Protein AF-0000000080326605 (afdb_homodimer)

Foldseek 3Di:
DDPPDDPVDDPPDPPPVVVVVVLVVLQVLVVVLVVVLQVCLQVVVLLVNLVQADAQAWEADVVVPHDIGTDGSVRSSVVSVVVCLQFVRKHKAWDDWDDDGNFKIKTWIWIWGAGPVRDIDIWIKIWIFGDDPRGTRYIYMDTDDPD/DDDPDDPPDDPPDPPPVVVVVVLVVLQVLVVVLVVVLQVCLQVVVLLVNLVQADAQAWEADVVVPHDIGTDGSVRSSVVSVVVCLQFVRKHKAWDDWDDDGNFKIKTWIWIWGAGPVRDIDIWIKIWIFGDDPRGTRYIYMDTDDPD

Nearest PDB structures (foldseek):
  3ebt-assembly1_A-2  TM=8.431E-01  e=4.170E-07  Burkholderia pseudomallei K96243
  4j9a-assembly4_D  TM=7.907E-01  e=2.059E-07  Pseudomonas aeruginosa PAO1
  3f14-assembly1_A-2  TM=7.729E-01  e=4.170E-07  Cytophaga hutchinsonii ATCC 33406
  6of8-assembly1_D-2  TM=6.640E-01  e=1.694E-05  Homo sapiens
  4ovm-assembly5_I  TM=6.210E-01  e=1.251E-04  Streptomyces carzinostaticus subsp. neocarzinostaticus

pLDDT: mean 88.7, std 17.18, range [36.31, 98.94]

Secondary structure (DSSP, 8-state):
-----------GGGHHHHHHHHHHHHHHHHHHHHHHHHHHHHTT-HHHHHTTEEEEEEEE-GGG-SS-EEE-HHHHHHHHHHHHHH-TT-EEEEEEEEEETTTEEEEEEEEEEE-TT--EEEEEEEEEEEEETTEEEEEEEEE----/-----------TTHHHHHHHHHHHHHHHHHHHHHHHHHHHHHTT-HHHHHTTEEEEEEEE-GGG-SS-EEE-HHHHHHHHHHHHHH-TT-EEEEEEEEEETTTEEEEEEEEEEE-TT--EEEEEEEEEEEEETTEEEEEEEEE----

Sequence (294 aa):
MKHLATVFLAALTLISCHSKDHETMVLLNNQKLVKTYFEHFNNHEWKKMAGMYVENAEFKDPSLGKGMTRQSREQIIKKYRELNQLFPDIKDQVINIYPSGDHSIIVEFVSTGTASDQTKFELPVCTIFTFEKGLITKDFTYYDNFEMKHLATVFLAALTLISCHSKDHETMVLLNNQKLVKTYFEHFNNHEWKKMAGMYVENAEFKDPSLGKGMTRQSREQIIKKYRELNQLFPDIKDQVINIYPSGDHSIIVEFVSTGTASDQTKFELPVCTIFTFEKGLITKDFTYYDNFE

Radius of gyration: 24.76 Å; Cα contacts (8 Å, |Δi|>4): 508; chains: 2; bounding box: 98×49×54 Å

Organism: NCBI:txid1503925

Structure (mmCIF, N/CA/C/O backbone):
data_AF-0000000080326605-model_v1
#
loop_
_entity.id
_entity.type
_entity.pdbx_description
1 polymer 'SnoaL-like domain-containing protein'
#
loop_
_atom_site.group_PDB
_atom_site.id
_atom_site.type_symbol
_atom_site.label_atom_id
_atom_site.label_alt_id
_atom_site.label_comp_id
_atom_site.label_asym_id
_atom_site.label_entity_id
_atom_site.label_seq_id
_atom_site.pdbx_PDB_ins_code
_atom_site.Cartn_x
_atom_site.Cartn_y
_atom_site.Cartn_z
_atom_site.occupancy
_atom_site.B_iso_or_equiv
_atom_site.auth_seq_id
_atom_site.auth_comp_id
_atom_site.auth_asym_id
_atom_site.auth_atom_id
_atom_site.pdbx_PDB_model_num
ATOM 1 N N . MET A 1 1 ? 65.688 16.578 -32.219 1 36.31 1 MET A N 1
ATOM 2 C CA . MET A 1 1 ? 64.562 15.656 -32.281 1 36.31 1 MET A CA 1
ATOM 3 C C . MET A 1 1 ? 63.969 15.422 -30.891 1 36.31 1 MET A C 1
ATOM 5 O O . MET A 1 1 ? 64.375 14.539 -30.156 1 36.31 1 MET A O 1
ATOM 9 N N . LYS A 1 2 ? 63.625 16.562 -30.125 1 40.53 2 LYS A N 1
ATOM 10 C CA . LYS A 1 2 ? 63.031 16.703 -28.797 1 40.53 2 LYS A CA 1
ATOM 11 C C . LYS A 1 2 ? 61.688 16.016 -28.719 1 40.53 2 LYS A C 1
ATOM 13 O O . LYS A 1 2 ? 60.812 16.219 -29.578 1 40.53 2 LYS A O 1
ATOM 18 N N . HIS A 1 3 ? 61.625 14.781 -28.172 1 41.97 3 HIS A N 1
ATOM 19 C CA . HIS A 1 3 ? 60.594 13.867 -27.688 1 41.97 3 HIS A CA 1
ATOM 20 C C . HIS A 1 3 ? 59.656 14.555 -26.703 1 41.97 3 HIS A C 1
ATOM 22 O O . HIS A 1 3 ? 60.031 14.836 -25.562 1 41.97 3 HIS A O 1
ATOM 28 N N . LEU A 1 4 ? 58.938 15.562 -27.109 1 44.34 4 LEU A N 1
ATOM 29 C CA . LEU A 1 4 ? 57.906 16.094 -26.203 1 44.34 4 LEU A CA 1
ATOM 30 C C . LEU A 1 4 ? 56.906 15.016 -25.812 1 44.34 4 LEU A C 1
ATOM 32 O O . LEU A 1 4 ? 56.25 14.422 -26.688 1 44.34 4 LEU A O 1
ATOM 36 N N . ALA A 1 5 ? 57.094 14.312 -24.609 1 44.19 5 ALA A N 1
ATOM 37 C CA . ALA A 1 5 ? 56.25 13.336 -23.938 1 44.19 5 ALA A CA 1
ATOM 38 C C . ALA A 1 5 ? 54.844 13.898 -23.656 1 44.19 5 ALA A C 1
ATOM 40 O O . ALA A 1 5 ? 54.719 15.031 -23.172 1 44.19 5 ALA A O 1
ATOM 41 N N . THR A 1 6 ? 53.75 13.406 -24.312 1 48.91 6 THR A N 1
ATOM 42 C CA . THR A 1 6 ? 52.312 13.586 -24.25 1 48.91 6 THR A CA 1
ATOM 43 C C . THR A 1 6 ? 51.781 13.156 -22.891 1 48.91 6 THR A C 1
ATOM 45 O O . THR A 1 6 ? 51.875 11.984 -22.516 1 48.91 6 THR A O 1
ATOM 48 N N . VAL A 1 7 ? 51.781 13.914 -21.844 1 49.56 7 VAL A N 1
ATOM 49 C CA . VAL A 1 7 ? 51.156 13.664 -20.562 1 49.56 7 VAL A CA 1
ATOM 50 C C . VAL A 1 7 ? 49.625 13.648 -20.734 1 49.56 7 VAL A C 1
ATOM 52 O O . VAL A 1 7 ? 49.031 14.695 -20.938 1 49.56 7 VAL A O 1
ATOM 55 N N . PHE A 1 8 ? 49.031 12.75 -21.469 1 48.84 8 PHE A N 1
ATOM 56 C CA . PHE A 1 8 ? 47.562 12.773 -21.594 1 48.84 8 PHE A CA 1
ATOM 57 C C . PHE A 1 8 ? 46.906 12.281 -20.312 1 48.84 8 PHE A C 1
ATOM 59 O O . PHE A 1 8 ? 4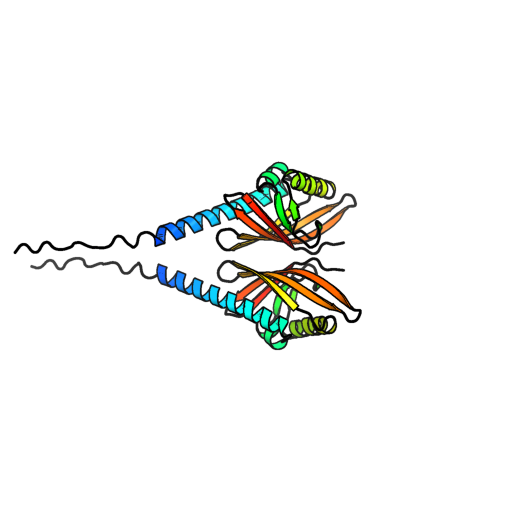5.688 12.094 -20.266 1 48.84 8 PHE A O 1
ATOM 66 N N . LEU A 1 9 ? 47.438 12.234 -19.125 1 42.44 9 LEU A N 1
ATOM 67 C CA . LEU A 1 9 ? 46.781 11.242 -18.266 1 42.44 9 LEU A CA 1
ATOM 68 C C . LEU A 1 9 ? 45.375 11.656 -17.953 1 42.44 9 LEU A C 1
ATOM 70 O O . LEU A 1 9 ? 44.438 10.875 -18.156 1 42.44 9 LEU A O 1
ATOM 74 N N . ALA A 1 10 ? 44.688 11.375 -16.641 1 48.5 10 ALA A N 1
ATOM 75 C CA . ALA A 1 10 ? 43.75 10.594 -15.867 1 48.5 10 ALA A CA 1
ATOM 76 C C . ALA A 1 10 ? 42.594 11.453 -15.383 1 48.5 10 ALA A C 1
ATOM 78 O O . ALA A 1 10 ? 42.656 12.047 -14.297 1 48.5 10 ALA A O 1
ATOM 79 N N . ALA A 1 11 ? 42.031 12.422 -16.062 1 50.91 11 ALA A N 1
ATOM 80 C CA . ALA A 1 11 ? 41.031 13.211 -15.328 1 50.91 11 ALA A CA 1
ATOM 81 C C . ALA A 1 11 ? 39.75 12.406 -15.086 1 50.91 11 ALA A C 1
ATOM 83 O O . ALA A 1 11 ? 38.781 12.945 -14.594 1 50.91 11 ALA A O 1
ATOM 84 N N . LEU A 1 12 ? 39.5 11.203 -15.539 1 48.56 12 LEU A N 1
ATOM 85 C CA . LEU A 1 12 ? 38.125 10.773 -15.719 1 48.56 12 LEU A CA 1
ATOM 86 C C . LEU A 1 12 ? 37.438 10.508 -14.375 1 48.56 12 LEU A C 1
ATOM 88 O O . LEU A 1 12 ? 36.25 10.195 -14.32 1 48.56 12 LEU A O 1
ATOM 92 N N . THR A 1 13 ? 38.094 10.039 -13.266 1 49.56 13 THR A N 1
ATOM 93 C CA . THR A 1 13 ? 37.375 9.141 -12.367 1 49.56 13 THR A CA 1
ATOM 94 C C . THR A 1 13 ? 36.562 9.938 -11.359 1 49.56 13 THR A C 1
ATOM 96 O O . THR A 1 13 ? 35.969 9.367 -10.43 1 49.56 13 THR A O 1
ATOM 99 N N . LEU A 1 14 ? 36.562 11.25 -11.266 1 50.38 14 LEU A N 1
ATOM 100 C CA . LEU A 1 14 ? 35.969 11.844 -10.07 1 50.38 14 LEU A CA 1
ATOM 101 C C . LEU A 1 14 ? 34.469 11.875 -10.172 1 50.38 14 LEU A C 1
ATOM 103 O O . LEU A 1 14 ? 33.781 12.227 -9.211 1 50.38 14 LEU A O 1
ATOM 107 N N . ILE A 1 15 ? 33.812 11.547 -11.25 1 51.5 15 ILE A N 1
ATOM 108 C CA . ILE A 1 15 ? 32.375 11.773 -11.391 1 51.5 15 ILE A CA 1
ATOM 109 C C . ILE A 1 15 ? 31.609 10.719 -10.609 1 51.5 15 ILE A C 1
ATOM 111 O O . ILE A 1 15 ? 30.547 11 -10.023 1 51.5 15 ILE A O 1
ATOM 115 N N . SER A 1 16 ? 32.125 9.547 -10.344 1 53.5 16 SER A N 1
ATOM 116 C CA . SER A 1 16 ? 31.328 8.461 -9.805 1 53.5 16 SER A CA 1
ATOM 117 C C . SER A 1 16 ? 31.031 8.672 -8.328 1 53.5 16 SER A C 1
ATOM 119 O O . SER A 1 16 ? 29.891 8.469 -7.883 1 53.5 16 SER A O 1
ATOM 121 N N . CYS A 1 17 ? 32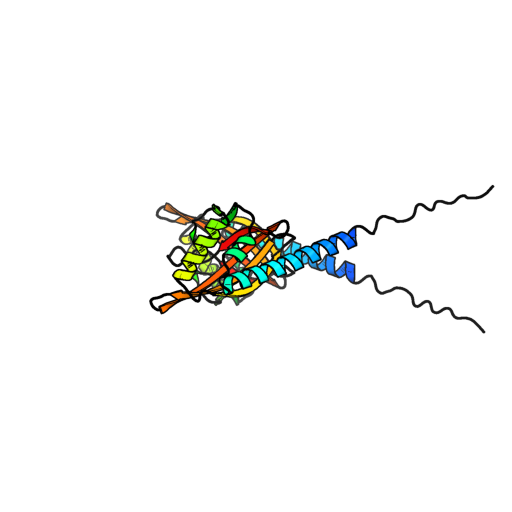 9.211 -7.527 1 56.34 17 CYS A N 1
ATOM 122 C CA . CYS A 1 17 ? 31.797 9.344 -6.09 1 56.34 17 CYS A CA 1
ATOM 123 C C . CYS A 1 17 ? 30.844 10.492 -5.777 1 56.34 17 CYS A C 1
ATOM 125 O O . CYS A 1 17 ? 30.094 10.43 -4.805 1 56.34 17 CYS A O 1
ATOM 127 N N . HIS A 1 18 ? 30.75 11.539 -6.559 1 54.44 18 HIS A N 1
ATOM 128 C CA . HIS A 1 18 ? 29.891 12.688 -6.316 1 54.44 18 HIS A CA 1
ATOM 129 C C . HIS A 1 18 ? 28.422 12.336 -6.504 1 54.44 18 HIS A C 1
ATOM 131 O O . HIS A 1 18 ? 27.578 12.75 -5.711 1 54.44 18 HIS A O 1
ATOM 137 N N . SER A 1 19 ? 28.078 11.391 -7.516 1 61.72 19 SER A N 1
ATOM 138 C CA . SER A 1 19 ? 26.688 11.023 -7.793 1 61.72 19 SER A CA 1
ATOM 139 C C . SER A 1 19 ? 26.109 10.172 -6.672 1 61.72 19 SER A C 1
ATOM 141 O O . SER A 1 19 ? 24.969 10.375 -6.254 1 61.72 19 SER A O 1
ATOM 143 N N . LYS A 1 20 ? 26.875 9.445 -6.027 1 63.41 20 LYS A N 1
ATOM 144 C CA . LYS A 1 20 ? 26.391 8.57 -4.961 1 63.41 20 LYS A CA 1
ATOM 145 C C . LYS A 1 20 ? 26.156 9.359 -3.676 1 63.41 20 LYS A C 1
ATOM 147 O O . LYS A 1 20 ? 25.172 9.117 -2.967 1 63.41 20 LYS A O 1
ATOM 152 N N . ASP A 1 21 ? 27.031 10.305 -3.453 1 71.69 21 ASP A N 1
ATOM 153 C CA . ASP A 1 21 ? 26.875 11.141 -2.266 1 71.69 21 ASP A CA 1
ATOM 154 C C . ASP A 1 21 ? 25.609 11.992 -2.348 1 71.69 21 ASP A C 1
ATOM 156 O O . ASP A 1 21 ? 24.906 12.148 -1.355 1 71.69 21 ASP A O 1
ATOM 160 N N . HIS A 1 22 ? 25.328 12.57 -3.512 1 72.81 22 HIS A N 1
ATOM 161 C CA . HIS A 1 22 ? 24.125 13.375 -3.707 1 72.81 22 HIS A CA 1
ATOM 162 C C . HIS A 1 22 ? 22.859 12.531 -3.525 1 72.81 22 HIS A C 1
ATOM 164 O O . HIS A 1 22 ? 21.922 12.961 -2.855 1 72.81 22 HIS A O 1
ATOM 170 N N . GLU A 1 23 ? 22.797 11.375 -4.062 1 74.19 23 GLU A N 1
ATOM 171 C CA . GLU A 1 23 ? 21.656 10.484 -3.938 1 74.19 23 GLU A CA 1
ATOM 172 C C . GLU A 1 23 ? 21.391 10.125 -2.477 1 74.19 23 GLU A C 1
ATOM 174 O O . GLU A 1 23 ? 20.234 10.094 -2.037 1 74.19 23 GLU A O 1
ATOM 179 N N . THR A 1 24 ? 22.5 9.891 -1.775 1 79.88 24 THR A N 1
ATOM 180 C CA . THR A 1 24 ? 22.359 9.523 -0.37 1 79.88 24 THR A CA 1
ATOM 181 C C . THR A 1 24 ? 21.797 10.688 0.444 1 79.88 24 THR A C 1
ATOM 183 O O . THR A 1 24 ? 20.953 10.484 1.321 1 79.88 24 THR A O 1
ATOM 186 N N . MET A 1 25 ? 22.234 11.836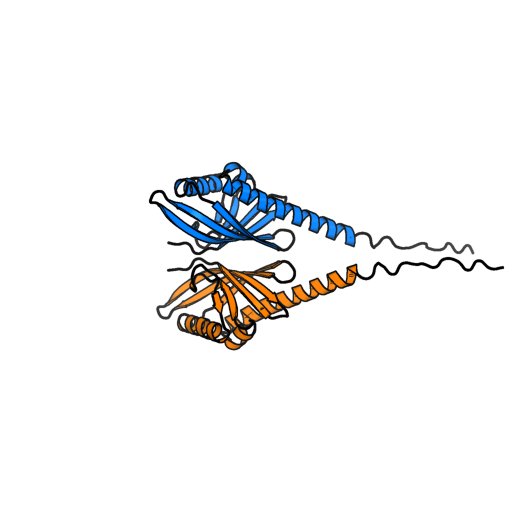 0.158 1 82.75 25 MET A N 1
ATOM 187 C CA . MET A 1 25 ? 21.75 13 0.892 1 82.75 25 MET A CA 1
ATOM 188 C C . MET A 1 25 ? 20.281 13.258 0.6 1 82.75 25 MET A C 1
ATOM 190 O O . MET A 1 25 ? 19.516 13.633 1.497 1 82.75 25 MET A O 1
ATOM 194 N N . VAL A 1 26 ? 19.828 13.141 -0.635 1 82 26 VAL A N 1
ATOM 195 C CA . VAL A 1 26 ? 18.438 13.352 -1.01 1 82 26 VAL A CA 1
ATOM 196 C C . VAL A 1 26 ? 17.547 12.336 -0.296 1 82 26 VAL A C 1
ATOM 198 O O . VAL A 1 26 ? 16.484 12.68 0.221 1 82 26 VAL A O 1
ATOM 201 N N . LEU A 1 27 ? 18.031 11.109 -0.214 1 81.38 27 LEU A N 1
ATOM 202 C CA . LEU A 1 27 ? 17.266 10.055 0.438 1 81.38 27 LEU A CA 1
ATOM 203 C C . LEU A 1 27 ? 17.141 10.32 1.933 1 81.38 27 LEU A C 1
ATOM 205 O O . LEU A 1 27 ? 16.062 10.125 2.508 1 81.38 27 LEU A O 1
ATOM 209 N N . LEU A 1 28 ? 18.219 10.742 2.549 1 85.56 28 LEU A N 1
ATOM 210 C CA . LEU A 1 28 ? 18.172 11.055 3.973 1 85.56 28 LEU A CA 1
ATOM 211 C C . LEU A 1 28 ? 17.25 12.234 4.242 1 85.56 28 LEU A C 1
ATOM 213 O O . LEU A 1 28 ? 16.484 12.227 5.219 1 85.56 28 LEU A O 1
ATOM 217 N N . ASN A 1 29 ? 17.297 13.156 3.377 1 90.38 29 ASN A N 1
ATOM 218 C CA . ASN A 1 29 ? 16.422 14.32 3.516 1 90.38 29 ASN A CA 1
ATOM 219 C C . ASN A 1 29 ? 14.953 13.93 3.357 1 90.38 29 ASN A C 1
ATOM 221 O O . ASN A 1 29 ? 14.102 14.383 4.129 1 90.38 29 ASN A O 1
ATOM 225 N N . ASN A 1 30 ? 14.664 13.148 2.35 1 92.56 30 ASN A N 1
ATOM 226 C CA . ASN A 1 30 ? 13.281 12.711 2.141 1 92.56 30 ASN A CA 1
ATOM 227 C C . ASN A 1 30 ? 12.766 11.898 3.324 1 92.56 30 ASN A C 1
ATOM 229 O O . ASN A 1 30 ? 11.602 12.008 3.693 1 92.56 30 ASN A O 1
ATOM 233 N N . GLN A 1 31 ? 13.602 11.094 3.893 1 94.06 31 GLN A N 1
ATOM 234 C CA . GLN A 1 31 ? 13.195 10.312 5.059 1 94.06 31 GLN A CA 1
ATOM 235 C C . GLN A 1 31 ? 12.898 11.219 6.25 1 94.06 31 GLN A C 1
ATOM 237 O O . GLN A 1 31 ? 11.961 10.969 7.008 1 94.06 31 GLN A O 1
ATOM 242 N N . LYS A 1 32 ? 13.695 12.258 6.41 1 96 32 LYS A N 1
ATOM 243 C CA . LYS A 1 32 ? 13.422 13.25 7.449 1 96 32 LYS A CA 1
ATOM 244 C C . LYS A 1 32 ? 12.086 13.945 7.207 1 96 32 LYS A C 1
ATOM 246 O O . LYS A 1 32 ? 11.336 14.211 8.148 1 96 32 LYS A O 1
ATOM 251 N N . LEU A 1 33 ? 11.812 14.203 5.949 1 97.31 33 LEU A N 1
ATOM 252 C CA . LEU A 1 33 ? 10.547 14.844 5.602 1 97.31 33 LEU A CA 1
ATOM 253 C C . LEU A 1 33 ? 9.367 13.938 5.957 1 97.31 33 LEU A C 1
ATOM 255 O O . LEU A 1 33 ? 8.328 14.414 6.41 1 97.31 33 LEU A O 1
ATOM 259 N N . VAL A 1 34 ? 9.492 12.648 5.762 1 98.19 34 VAL A N 1
ATOM 260 C CA . VAL A 1 34 ? 8.445 11.695 6.133 1 98.19 34 VAL A CA 1
ATOM 261 C C . VAL A 1 34 ? 8.211 11.75 7.637 1 98.19 34 VAL A C 1
ATOM 263 O O . VAL A 1 34 ? 7.062 11.789 8.094 1 98.19 34 VAL A O 1
ATOM 266 N N . LYS A 1 35 ? 9.281 11.758 8.398 1 97.94 35 LYS A N 1
ATOM 267 C CA . LYS A 1 35 ? 9.148 11.852 9.852 1 97.94 35 LYS A CA 1
ATOM 268 C C . LYS A 1 35 ? 8.438 13.148 10.25 1 97.94 35 LYS A C 1
ATOM 270 O O . LYS A 1 35 ? 7.543 13.133 11.094 1 97.94 35 LYS A O 1
ATOM 275 N N . THR A 1 36 ? 8.836 14.25 9.656 1 98.56 36 THR A N 1
ATOM 276 C CA . THR A 1 36 ? 8.219 15.539 9.914 1 98.56 36 THR A CA 1
ATOM 277 C C . THR A 1 36 ? 6.73 15.508 9.57 1 98.56 36 THR A C 1
ATOM 279 O O . THR A 1 36 ? 5.906 16.047 10.312 1 98.56 36 THR A O 1
ATOM 282 N N . TYR A 1 37 ? 6.402 14.852 8.477 1 98.88 37 TYR A N 1
ATOM 283 C CA . TYR A 1 37 ? 5.012 14.711 8.062 1 98.88 37 TYR A CA 1
ATOM 284 C C . TYR A 1 37 ? 4.18 14.07 9.156 1 98.88 37 TYR A C 1
ATOM 286 O O . TYR A 1 37 ? 3.139 14.602 9.555 1 98.88 37 TYR A O 1
ATOM 294 N N . PHE A 1 38 ? 4.629 12.977 9.656 1 98.88 38 PHE A N 1
ATOM 295 C CA . PHE A 1 38 ? 3.85 12.242 10.648 1 98.88 38 PHE A CA 1
ATOM 296 C C . PHE A 1 38 ? 3.865 12.953 11.992 1 98.88 38 PHE A C 1
ATOM 298 O O . PHE A 1 38 ? 2.922 12.828 12.773 1 98.88 38 PHE A O 1
ATOM 305 N N . GLU A 1 39 ? 4.93 13.695 12.281 1 98.81 39 GLU A N 1
ATOM 306 C CA . GLU A 1 39 ? 4.91 14.562 13.453 1 98.81 39 GLU A CA 1
ATOM 307 C C . GLU A 1 39 ? 3.803 15.609 13.352 1 98.81 39 GLU A C 1
ATOM 309 O O . GLU A 1 39 ? 3.043 15.812 14.297 1 98.81 39 GLU A O 1
ATOM 314 N N . HIS A 1 40 ? 3.744 16.297 12.172 1 98.88 40 HIS A N 1
ATOM 315 C CA . HIS A 1 40 ? 2.682 17.266 11.969 1 98.88 40 HIS A CA 1
ATOM 316 C C . HIS A 1 40 ? 1.306 16.625 12.094 1 98.88 40 HIS A C 1
ATOM 318 O O . HIS A 1 40 ? 0.408 17.188 12.727 1 98.88 40 HIS A O 1
ATOM 324 N N . PHE A 1 41 ? 1.097 15.445 11.484 1 98.94 41 PHE A N 1
ATOM 325 C CA . PHE A 1 41 ? -0.175 14.734 11.562 1 98.94 41 PHE A CA 1
ATOM 326 C C . PHE A 1 41 ? -0.555 14.469 13.016 1 98.94 41 PHE A C 1
ATOM 328 O O . PHE A 1 41 ? -1.667 14.789 13.445 1 98.94 41 PHE A O 1
ATOM 335 N N . ASN A 1 42 ? 0.381 13.953 13.797 1 98.88 42 ASN A N 1
ATOM 336 C CA . ASN A 1 42 ? 0.1 13.516 15.164 1 98.88 42 ASN A CA 1
ATOM 337 C C . ASN A 1 42 ? -0.079 14.703 16.109 1 98.88 42 ASN A C 1
ATOM 339 O O . ASN A 1 42 ? -0.703 14.578 17.156 1 98.88 42 ASN A O 1
ATOM 343 N N . ASN A 1 43 ? 0.475 15.812 15.719 1 98.69 43 ASN A N 1
ATOM 344 C CA . ASN A 1 43 ? 0.253 17.047 16.469 1 98.69 43 ASN A CA 1
ATOM 345 C C . ASN A 1 43 ? -0.989 17.781 15.977 1 98.69 43 ASN A C 1
ATOM 347 O O . ASN A 1 43 ? -1.334 18.844 16.5 1 98.69 43 ASN A O 1
ATOM 351 N N . HIS A 1 44 ? -1.59 17.266 14.992 1 98.81 44 HIS A N 1
ATOM 352 C CA . HIS A 1 44 ? -2.783 17.828 14.375 1 98.81 44 HIS A CA 1
ATOM 353 C C . HIS A 1 44 ? -2.52 19.234 13.852 1 98.81 44 HIS A C 1
ATOM 355 O O . HIS A 1 44 ? -3.346 20.141 14.023 1 98.81 44 HIS A O 1
ATOM 361 N N . GLU A 1 45 ? -1.29 19.391 13.352 1 98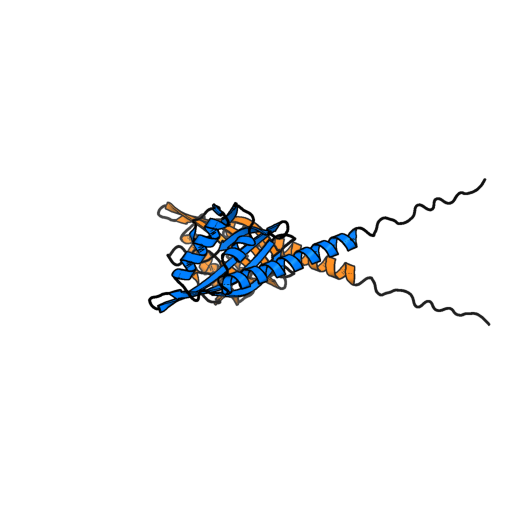.81 45 GLU A N 1
ATOM 362 C CA . GLU A 1 45 ? -0.868 20.641 12.719 1 98.81 45 GLU A CA 1
ATOM 363 C C . GLU A 1 45 ? -1.139 20.625 11.219 1 98.81 45 GLU A C 1
ATOM 365 O O . GLU A 1 45 ? -0.207 20.562 10.414 1 98.81 45 GLU A O 1
ATOM 370 N N . TRP A 1 46 ? -2.348 20.828 10.867 1 98.81 46 TRP A N 1
ATOM 371 C CA . TRP A 1 46 ? -2.818 20.547 9.516 1 98.81 46 TRP A CA 1
ATOM 372 C C . TRP A 1 46 ? -2.279 21.562 8.516 1 98.81 46 TRP A C 1
ATOM 374 O O . TRP A 1 46 ? -1.976 21.219 7.371 1 98.81 46 TRP A O 1
ATOM 384 N N . LYS A 1 47 ? -2.139 22.797 8.883 1 98.81 47 LYS A N 1
ATOM 385 C CA . LYS A 1 47 ? -1.564 23.797 7.988 1 98.81 47 LYS A CA 1
ATOM 386 C C . LYS A 1 47 ? -0.1 23.484 7.688 1 98.81 47 LYS A C 1
ATOM 388 O O . LYS A 1 47 ? 0.335 23.594 6.535 1 98.81 47 LYS A O 1
ATOM 393 N N . LYS A 1 48 ? 0.604 23.156 8.75 1 98.88 48 LYS A N 1
ATOM 394 C CA . LYS A 1 48 ? 2.002 22.781 8.555 1 98.88 48 LYS A CA 1
ATOM 395 C C . LYS A 1 48 ? 2.125 21.531 7.676 1 98.88 48 LYS A C 1
ATOM 397 O O . LYS A 1 48 ? 2.973 21.484 6.781 1 98.88 48 LYS A O 1
ATOM 402 N N . MET A 1 49 ? 1.277 20.531 7.93 1 98.88 49 MET A N 1
ATOM 403 C CA . MET A 1 49 ? 1.308 19.312 7.129 1 98.88 49 MET A CA 1
ATOM 404 C C . MET A 1 49 ? 0.992 19.609 5.668 1 98.88 49 MET A C 1
ATOM 406 O O . MET A 1 49 ? 1.709 19.172 4.77 1 98.88 49 MET A O 1
ATOM 410 N N . ALA A 1 50 ? -0.062 20.391 5.461 1 98.88 50 ALA A N 1
ATOM 411 C CA . ALA A 1 50 ? -0.462 20.75 4.098 1 98.88 50 ALA A CA 1
ATOM 412 C C . ALA A 1 50 ? 0.647 21.5 3.381 1 98.88 50 ALA A C 1
ATOM 414 O O . ALA A 1 50 ? 0.806 21.391 2.164 1 98.88 50 ALA A O 1
ATOM 415 N N . GLY A 1 51 ? 1.412 22.25 4.133 1 98.81 51 GLY A N 1
ATOM 416 C CA . GLY A 1 51 ? 2.512 23.031 3.578 1 98.81 51 GLY A CA 1
ATOM 417 C C . GLY A 1 51 ? 3.625 22.156 3.018 1 98.81 51 GLY A C 1
ATOM 418 O O . GLY A 1 51 ? 4.492 22.656 2.291 1 98.81 51 GLY A O 1
ATOM 419 N N . MET A 1 52 ? 3.605 20.922 3.312 1 98.81 52 MET A N 1
ATOM 420 C CA . MET A 1 52 ? 4.633 20.016 2.816 1 98.81 52 MET A CA 1
ATOM 421 C C . MET A 1 52 ? 4.293 19.531 1.409 1 98.81 52 MET A C 1
ATOM 423 O O . MET A 1 52 ? 5.113 18.875 0.759 1 98.81 52 MET A O 1
ATOM 427 N N . TYR A 1 53 ? 3.084 19.797 0.953 1 98.88 53 TYR A N 1
ATOM 428 C CA . TYR A 1 53 ? 2.666 19.406 -0.391 1 98.88 53 TYR A CA 1
ATOM 429 C C . TYR A 1 53 ? 2.871 20.562 -1.373 1 98.88 53 TYR A C 1
ATOM 431 O O . TYR A 1 53 ? 2.779 21.734 -0.998 1 98.88 53 TYR A O 1
ATOM 439 N N . VAL A 1 54 ? 3.139 20.219 -2.67 1 98.62 54 VAL A N 1
ATOM 440 C CA . VAL A 1 54 ? 2.938 21.188 -3.742 1 98.62 54 VAL A CA 1
ATOM 441 C C . VAL A 1 54 ? 1.454 21.531 -3.855 1 98.62 54 VAL A C 1
ATOM 443 O O . VAL A 1 54 ? 0.597 20.766 -3.404 1 98.62 54 VAL A O 1
ATOM 446 N N . GLU A 1 55 ? 1.234 22.703 -4.426 1 98.25 55 GLU A N 1
ATOM 447 C CA . GLU A 1 55 ? -0.164 23 -4.719 1 98.25 55 GLU A CA 1
ATOM 448 C C . GLU A 1 55 ? -0.725 22.047 -5.77 1 98.25 55 GLU A C 1
ATOM 450 O O . GLU A 1 55 ? -0.053 21.734 -6.754 1 98.25 55 GLU A O 1
ATOM 455 N N . ASN A 1 56 ? -1.898 21.484 -5.5 1 97.88 56 ASN A N 1
ATOM 456 C CA . ASN A 1 56 ? -2.602 20.547 -6.371 1 97.88 56 ASN A CA 1
ATOM 457 C C . ASN A 1 56 ? -1.825 19.25 -6.543 1 97.88 56 ASN A C 1
ATOM 459 O O . ASN A 1 56 ? -1.609 18.797 -7.664 1 97.88 56 ASN A O 1
ATOM 463 N N . ALA A 1 57 ? -1.356 18.766 -5.441 1 98.69 57 ALA A N 1
ATOM 464 C CA . ALA A 1 57 ? -0.676 17.469 -5.434 1 98.69 57 ALA A CA 1
ATOM 465 C C . ALA A 1 57 ? -1.614 16.359 -5.883 1 98.69 57 ALA A C 1
ATOM 467 O O . ALA A 1 57 ? -2.836 16.469 -5.758 1 98.69 57 ALA A O 1
ATOM 468 N N . GLU A 1 58 ? -1.1 15.297 -6.445 1 98.62 58 GLU A N 1
ATOM 469 C CA . GLU A 1 58 ? -1.88 14.141 -6.883 1 98.62 58 GLU A CA 1
ATOM 470 C C . GLU A 1 58 ? -2.148 13.188 -5.723 1 98.62 58 GLU A C 1
ATOM 472 O O . GLU A 1 58 ? -1.219 12.773 -5.027 1 98.62 58 GLU A O 1
ATOM 477 N N . PHE A 1 59 ? -3.434 12.875 -5.582 1 98.31 59 PHE A N 1
ATOM 478 C CA . PHE A 1 59 ? -3.85 11.992 -4.5 1 98.31 59 PHE A CA 1
ATOM 479 C C . PHE A 1 59 ? -4.578 10.766 -5.047 1 98.31 59 PHE A C 1
ATOM 481 O O . PHE A 1 59 ? -5.391 10.883 -5.969 1 98.31 59 PHE A O 1
ATOM 488 N N . LYS A 1 60 ? -4.285 9.641 -4.555 1 97.38 60 LYS A N 1
ATOM 489 C CA . LYS A 1 60 ? -5.164 8.469 -4.504 1 97.38 60 LYS A CA 1
ATOM 490 C C . LYS A 1 60 ? -5.52 8.109 -3.066 1 97.38 60 LYS A C 1
ATOM 492 O O . LYS A 1 60 ? -4.633 7.977 -2.219 1 97.38 60 LYS A O 1
ATOM 497 N N . ASP A 1 61 ? -6.703 7.961 -2.783 1 96.12 61 ASP A N 1
ATOM 498 C CA . ASP A 1 61 ? -7.25 7.695 -1.456 1 96.12 61 ASP A CA 1
ATOM 499 C C . ASP A 1 61 ? -8.633 7.055 -1.547 1 96.12 61 ASP A C 1
ATOM 501 O O . ASP A 1 61 ? -9.539 7.609 -2.174 1 96.12 61 ASP A O 1
ATOM 505 N N . PRO A 1 62 ? -8.828 5.945 -0.905 1 94.62 62 PRO A N 1
ATOM 506 C CA . PRO A 1 62 ? -10.133 5.277 -0.988 1 94.62 62 PRO A CA 1
ATOM 507 C C . PRO A 1 62 ? -11.289 6.184 -0.576 1 94.62 62 PRO A C 1
ATOM 509 O O . PRO A 1 62 ? -12.406 6.043 -1.086 1 94.62 62 PRO A O 1
ATOM 512 N N . SER A 1 63 ? -11.008 7.098 0.288 1 92.31 63 SER A N 1
ATOM 513 C CA . SER A 1 63 ? -12.07 7.98 0.744 1 92.31 63 SER A CA 1
ATOM 514 C C . SER A 1 63 ? -12.414 9.023 -0.315 1 92.31 63 SER A C 1
ATOM 516 O O . SER A 1 63 ? -13.445 9.695 -0.219 1 92.31 63 SER A O 1
ATOM 518 N N . LEU A 1 64 ? -11.586 9.219 -1.307 1 91.62 64 LEU A N 1
ATOM 519 C CA . LEU A 1 64 ? -11.781 10.227 -2.34 1 91.62 64 LEU A CA 1
ATOM 520 C C . LEU A 1 64 ? -12.273 9.594 -3.637 1 91.62 64 LEU A C 1
ATOM 522 O O . LEU A 1 64 ? -12.414 10.281 -4.652 1 91.62 64 LEU A O 1
ATOM 526 N N . GLY A 1 65 ? -12.477 8.289 -3.648 1 84.69 65 GLY A N 1
ATOM 527 C CA . GLY A 1 65 ? -12.891 7.559 -4.836 1 84.69 65 GLY A CA 1
ATOM 528 C C . GLY A 1 65 ? -11.805 6.66 -5.395 1 84.69 65 GLY A C 1
ATOM 529 O O . GLY A 1 65 ? -10.734 6.527 -4.797 1 84.69 65 GLY A O 1
ATOM 530 N N . LYS A 1 66 ? -11.938 6.008 -6.531 1 79 66 LYS A N 1
ATOM 531 C CA . LYS A 1 66 ? -11.047 4.984 -7.066 1 79 66 LYS A CA 1
ATOM 532 C C . LYS A 1 66 ? -9.938 5.605 -7.914 1 79 66 LYS A C 1
ATOM 534 O O . LYS A 1 66 ? -8.891 4.992 -8.125 1 79 66 LYS A O 1
ATOM 539 N N . GLY A 1 67 ? -10.078 6.773 -8.312 1 86.81 67 GLY A N 1
ATOM 540 C CA . GLY A 1 67 ? -9.117 7.363 -9.234 1 86.81 67 GLY A CA 1
ATOM 541 C C . GLY A 1 67 ? -8.258 8.438 -8.594 1 86.81 67 GLY A C 1
ATOM 542 O O . GLY A 1 67 ? -8.359 8.68 -7.391 1 86.81 67 GLY A O 1
ATOM 543 N N . MET A 1 68 ? -7.379 8.883 -9.391 1 94.19 68 MET A N 1
ATOM 544 C CA . MET A 1 68 ? -6.492 9.961 -8.969 1 94.19 68 MET A CA 1
ATOM 545 C C . MET A 1 68 ? -7.227 11.297 -8.953 1 94.19 68 MET A C 1
ATOM 547 O O . MET A 1 68 ? -8 11.594 -9.859 1 94.19 68 MET A O 1
ATOM 551 N N . THR A 1 69 ? -6.996 12.07 -7.926 1 97.12 69 THR A N 1
ATOM 552 C CA . THR A 1 69 ? -7.516 13.43 -7.828 1 97.12 69 THR A CA 1
ATOM 553 C C . THR A 1 69 ? -6.406 14.406 -7.438 1 97.12 69 THR A C 1
ATOM 555 O O . THR A 1 69 ? -5.363 13.992 -6.93 1 97.12 69 THR A O 1
ATOM 558 N N . ARG A 1 70 ? -6.617 15.594 -7.781 1 98.25 70 ARG A N 1
ATOM 559 C CA . ARG A 1 70 ? -5.715 16.641 -7.305 1 98.25 70 ARG A CA 1
ATOM 560 C C . ARG A 1 70 ? -6.293 17.344 -6.082 1 98.25 70 ARG A C 1
ATOM 562 O O . ARG A 1 70 ? -7.496 17.609 -6.023 1 98.25 70 ARG A O 1
ATOM 569 N N . GLN A 1 71 ? -5.453 17.578 -5.145 1 98.44 71 GLN A N 1
ATOM 570 C CA . GLN A 1 71 ? -5.863 18.234 -3.904 1 98.44 71 GLN A CA 1
ATOM 571 C C . GLN A 1 71 ? -5.074 19.516 -3.666 1 98.44 71 GLN A C 1
ATOM 573 O O . GLN A 1 71 ? -3.842 19.5 -3.693 1 98.44 71 GLN A O 1
ATOM 578 N N . SER A 1 72 ? -5.758 20.609 -3.438 1 98.5 72 SER A N 1
ATOM 579 C CA . SER A 1 72 ? -5.105 21.828 -2.977 1 98.5 72 SER A CA 1
ATOM 580 C C . SER A 1 72 ? -4.719 21.734 -1.505 1 98.5 72 SER A C 1
ATOM 582 O O . SER A 1 72 ? -5.238 20.891 -0.777 1 98.5 72 SER A O 1
ATOM 584 N N . ARG A 1 73 ? -3.816 22.625 -1.096 1 98.75 73 ARG A N 1
ATOM 585 C CA . ARG A 1 73 ? -3.453 22.672 0.317 1 98.75 73 ARG A CA 1
ATOM 586 C C . ARG A 1 73 ? -4.668 22.969 1.188 1 98.75 73 ARG A C 1
ATOM 588 O O . ARG A 1 73 ? -4.816 22.406 2.273 1 98.75 73 ARG A O 1
ATOM 595 N N . GLU A 1 74 ? -5.52 23.828 0.734 1 98.69 74 GLU A N 1
ATOM 596 C CA . GLU A 1 74 ? -6.734 24.156 1.472 1 98.69 74 GLU A CA 1
ATOM 597 C C . GLU A 1 74 ? -7.641 22.938 1.618 1 98.69 74 GLU A C 1
ATOM 599 O O . GLU A 1 74 ? -8.227 22.719 2.68 1 98.69 74 GLU A O 1
ATOM 604 N N . GLN A 1 75 ? -7.797 22.203 0.562 1 98.44 75 GLN A N 1
ATOM 605 C CA . GLN A 1 75 ? -8.602 20.984 0.615 1 98.44 75 GLN A CA 1
ATOM 606 C C . GLN A 1 75 ? -7.996 19.969 1.585 1 98.44 75 GLN A C 1
ATOM 608 O O . GLN A 1 75 ? -8.727 19.281 2.297 1 98.44 75 GLN A O 1
ATOM 613 N N . ILE A 1 76 ? -6.707 19.844 1.594 1 98.69 76 ILE A N 1
ATOM 614 C CA . ILE A 1 76 ? -6.02 18.938 2.508 1 98.69 76 ILE A CA 1
ATOM 615 C C . ILE A 1 76 ? -6.289 19.359 3.951 1 98.69 76 ILE A C 1
ATOM 617 O O . ILE A 1 76 ? -6.652 18.531 4.789 1 98.69 76 ILE A O 1
ATOM 621 N N . ILE A 1 77 ? -6.148 20.625 4.227 1 98.75 77 ILE A N 1
ATOM 622 C CA . ILE A 1 77 ? -6.422 21.141 5.562 1 98.75 77 ILE A CA 1
ATOM 623 C C . ILE A 1 77 ? -7.855 20.797 5.965 1 98.75 77 ILE A C 1
ATOM 625 O O . ILE A 1 77 ? -8.094 20.281 7.062 1 98.75 77 ILE A O 1
ATOM 629 N N . LYS A 1 78 ? -8.773 21.094 5.094 1 98.62 78 LYS A N 1
ATOM 630 C CA . LYS A 1 78 ? -10.188 20.844 5.379 1 98.62 78 LYS A CA 1
ATOM 631 C C . LYS A 1 78 ? -10.43 19.375 5.676 1 98.62 78 LYS A C 1
ATOM 633 O O . LYS A 1 78 ? -11.117 19.031 6.645 1 98.62 78 LYS A O 1
ATOM 638 N N . LYS A 1 79 ? -9.922 18.5 4.824 1 97.62 79 LYS A N 1
ATOM 639 C CA . LYS A 1 79 ? -10.094 17.062 4.969 1 97.62 79 LYS A CA 1
ATOM 640 C C . LYS A 1 79 ? -9.648 16.594 6.352 1 97.62 79 LYS A C 1
ATOM 642 O O . LYS A 1 79 ? -10.391 15.898 7.047 1 97.62 79 LYS A O 1
ATOM 647 N N . TYR A 1 80 ? -8.492 16.984 6.773 1 98.25 80 TYR A N 1
ATOM 648 C CA . TYR A 1 80 ? -7.922 16.438 7.996 1 98.25 80 TYR A CA 1
ATOM 649 C C . TYR A 1 80 ? -8.484 17.125 9.227 1 98.25 80 TYR A C 1
ATOM 651 O O . TYR A 1 80 ? -8.57 16.531 10.305 1 98.25 80 TYR A O 1
ATOM 659 N N . ARG A 1 81 ? -8.953 18.359 9.078 1 98.31 81 ARG A N 1
ATOM 660 C CA . ARG A 1 81 ? -9.688 19.016 10.164 1 98.31 81 ARG A CA 1
ATOM 661 C C . ARG A 1 81 ? -11.008 18.297 10.43 1 98.31 81 ARG A C 1
ATOM 663 O O . ARG A 1 81 ? -11.375 18.062 11.586 1 98.31 81 ARG A O 1
ATOM 670 N N . GLU A 1 82 ? -11.703 18.016 9.375 1 97.5 82 GLU A N 1
ATOM 671 C CA . GLU A 1 82 ? -12.953 17.297 9.516 1 97.5 82 GLU A CA 1
ATOM 672 C C . GLU A 1 82 ? -12.727 15.906 10.125 1 97.5 82 GLU A C 1
ATOM 674 O O . GLU A 1 82 ? -13.484 15.477 10.992 1 97.5 82 GLU A O 1
ATOM 679 N N . LEU A 1 83 ? -11.719 15.211 9.648 1 96.88 83 LEU A N 1
ATOM 680 C CA . LEU A 1 83 ? -11.359 13.922 10.219 1 96.88 83 LEU A CA 1
ATOM 681 C C . LEU A 1 83 ? -11.07 14.047 11.711 1 96.88 83 LEU A C 1
ATOM 683 O O . LEU A 1 83 ? -11.523 13.227 12.508 1 96.88 83 LEU A O 1
ATOM 687 N N . ASN A 1 84 ? -10.336 15.055 12.055 1 97.75 84 ASN A N 1
ATOM 688 C CA . ASN A 1 84 ? -9.969 15.312 13.438 1 97.75 84 ASN A CA 1
ATOM 689 C C . ASN A 1 84 ? -11.188 15.617 14.297 1 97.75 84 ASN A C 1
ATOM 691 O O . ASN A 1 84 ? -11.234 15.266 15.477 1 97.75 84 ASN A O 1
ATOM 695 N N . GLN A 1 85 ? -12.125 16.281 13.75 1 97.31 85 GLN A N 1
ATOM 696 C CA . GLN A 1 85 ? -13.367 16.547 14.469 1 97.31 85 GLN A CA 1
ATOM 697 C C . GLN A 1 85 ? -14.109 15.25 14.789 1 97.31 85 GLN A C 1
ATOM 699 O O . GLN A 1 85 ? -14.664 15.109 15.883 1 97.31 85 GLN A O 1
ATOM 704 N N . LEU A 1 86 ? -14.094 14.375 13.867 1 95.75 86 LEU A N 1
ATOM 705 C CA . LEU A 1 86 ? -14.75 13.086 14.062 1 95.75 86 LEU A CA 1
ATOM 706 C C . LEU A 1 86 ? -13.969 12.219 15.047 1 95.75 86 LEU A C 1
ATOM 708 O O . LEU A 1 86 ? -14.555 11.469 15.828 1 95.75 86 LEU A O 1
ATOM 712 N N . PHE A 1 87 ? -12.641 12.352 14.984 1 97.69 87 PHE A N 1
ATOM 713 C CA . PHE A 1 87 ? -11.719 11.602 15.828 1 97.69 87 PHE A CA 1
ATOM 714 C C . PHE A 1 87 ? -10.695 12.531 16.469 1 97.69 87 PHE A C 1
ATOM 716 O O . PHE A 1 87 ? -9.562 12.648 15.984 1 97.69 87 PHE A O 1
ATOM 723 N N . PRO A 1 88 ? -10.922 13.109 17.562 1 97.81 88 PRO A N 1
ATOM 724 C CA . PRO A 1 88 ? -10.078 14.141 18.172 1 97.81 88 PRO A CA 1
ATOM 725 C C . PRO A 1 88 ? -8.695 13.617 18.562 1 97.81 88 PRO A C 1
ATOM 727 O O . PRO A 1 88 ? -7.742 14.391 18.656 1 97.81 88 PRO A O 1
ATOM 730 N N . ASP A 1 89 ? -8.586 12.281 18.781 1 98.12 89 ASP A N 1
ATOM 731 C CA . ASP A 1 89 ? -7.312 11.711 19.219 1 98.12 89 ASP A CA 1
ATOM 732 C C . ASP A 1 89 ? -6.66 10.922 18.078 1 98.12 89 ASP A C 1
ATOM 734 O O . ASP A 1 89 ? -5.859 10.016 18.328 1 98.12 89 ASP A O 1
ATOM 738 N N . ILE A 1 90 ? -7.059 11.219 16.875 1 98.5 90 ILE A N 1
ATOM 739 C CA . ILE A 1 90 ? -6.527 10.484 15.734 1 98.5 90 ILE A CA 1
ATOM 740 C C . ILE A 1 90 ? -5 10.531 15.758 1 98.5 90 ILE A C 1
ATOM 742 O O . ILE A 1 90 ? -4.414 11.586 16.016 1 98.5 90 ILE A O 1
ATOM 746 N N . LYS A 1 91 ? -4.367 9.383 15.5 1 98.69 91 LYS A N 1
ATOM 747 C CA . LYS A 1 91 ? -2.912 9.258 15.492 1 98.69 91 LYS A CA 1
ATOM 748 C C . LYS A 1 91 ? -2.457 8.172 14.516 1 98.69 91 LYS A C 1
ATOM 750 O O . LYS A 1 91 ? -3.166 7.188 14.305 1 98.69 91 LYS A O 1
ATOM 755 N N . ASP A 1 92 ? -1.287 8.414 13.992 1 98.75 92 ASP A N 1
ATOM 756 C CA . ASP A 1 92 ? -0.65 7.422 13.133 1 98.75 92 ASP A CA 1
ATOM 757 C C . ASP A 1 92 ? 0.628 6.883 13.766 1 98.75 92 ASP A C 1
ATOM 759 O O . ASP A 1 92 ? 1.468 7.652 14.242 1 98.75 92 ASP A O 1
ATOM 763 N N . GLN A 1 93 ? 0.753 5.605 13.836 1 98.69 93 GLN A N 1
ATOM 764 C CA . GLN A 1 93 ? 1.989 4.941 14.242 1 98.69 93 GLN A CA 1
ATOM 765 C C . GLN A 1 93 ? 2.709 4.34 13.039 1 98.69 93 GLN A C 1
ATOM 767 O O . GLN A 1 93 ? 2.23 3.373 12.445 1 98.69 93 GLN A O 1
ATOM 772 N N . VAL A 1 94 ? 3.82 4.879 12.719 1 98.69 94 VAL A N 1
ATOM 773 C CA . VAL A 1 94 ? 4.609 4.375 11.602 1 98.69 94 VAL A CA 1
ATOM 774 C C . VAL A 1 94 ? 5.188 3.004 11.953 1 98.69 94 VAL A C 1
ATOM 776 O O . VAL A 1 94 ? 5.762 2.824 13.031 1 98.69 94 VAL A O 1
ATOM 779 N N . ILE A 1 95 ? 5.047 2.074 11.078 1 97.69 95 ILE A N 1
ATOM 780 C CA . ILE A 1 95 ? 5.527 0.715 11.289 1 97.69 95 ILE A CA 1
ATOM 781 C C . ILE A 1 95 ? 6.832 0.502 10.523 1 97.69 95 ILE A C 1
ATOM 783 O O . ILE A 1 95 ? 7.82 0.031 11.094 1 97.69 95 ILE A O 1
ATOM 787 N N . ASN A 1 96 ? 6.832 0.81 9.234 1 97.31 96 ASN A N 1
ATOM 788 C CA . ASN A 1 96 ? 8.016 0.667 8.383 1 97.31 96 ASN A CA 1
ATOM 789 C C . ASN A 1 96 ? 8.102 1.788 7.355 1 97.31 96 ASN A C 1
ATOM 791 O O . ASN A 1 96 ? 7.082 2.334 6.934 1 97.31 96 ASN A O 1
ATOM 795 N N . ILE A 1 97 ? 9.344 2.127 7 1 97.69 97 ILE A N 1
ATOM 796 C CA . ILE A 1 97 ? 9.633 3.092 5.945 1 97.69 97 ILE A CA 1
ATOM 797 C C . ILE A 1 97 ? 10.5 2.436 4.871 1 97.69 97 ILE A C 1
ATOM 799 O O . ILE A 1 97 ? 11.523 1.82 5.184 1 97.69 97 ILE A O 1
ATOM 803 N N . TYR A 1 98 ? 10.055 2.561 3.609 1 97 98 TYR A N 1
ATOM 804 C CA . TYR A 1 98 ? 10.758 1.979 2.469 1 97 98 TYR A CA 1
ATOM 805 C C . TYR A 1 98 ? 11.172 3.057 1.475 1 97 98 TYR A C 1
ATOM 807 O O . TYR A 1 98 ? 10.398 3.408 0.577 1 97 98 TYR A O 1
ATOM 815 N N . PRO A 1 99 ? 12.359 3.539 1.626 1 96.06 99 PRO A N 1
ATOM 816 C CA . PRO A 1 99 ? 12.828 4.43 0.561 1 96.06 99 PRO A CA 1
ATOM 817 C C . PRO A 1 99 ? 13.086 3.697 -0.753 1 96.06 99 PRO A C 1
ATOM 819 O O . PRO A 1 99 ? 13.586 2.572 -0.747 1 96.06 99 PRO A O 1
ATOM 822 N N . SER A 1 100 ? 12.672 4.27 -1.855 1 93.81 100 SER A N 1
ATOM 823 C CA . SER A 1 100 ? 12.875 3.686 -3.178 1 93.81 100 SER A CA 1
ATOM 824 C C . SER A 1 100 ? 13.273 4.746 -4.195 1 93.81 100 SER A C 1
ATOM 826 O O . SER A 1 100 ? 12.469 5.625 -4.527 1 93.81 100 SER A O 1
ATOM 828 N N . GLY A 1 101 ? 14.438 4.566 -4.781 1 88.88 101 GLY A N 1
ATOM 829 C CA . GLY A 1 101 ? 14.93 5.586 -5.695 1 88.88 101 GLY A CA 1
ATOM 830 C C . GLY A 1 101 ? 15.094 6.945 -5.039 1 88.88 101 GLY A C 1
ATOM 831 O O . GLY A 1 101 ? 15.258 7.035 -3.818 1 88.88 101 GLY A O 1
ATOM 832 N N . ASP A 1 102 ? 15.062 7.941 -5.906 1 84.88 102 ASP A N 1
ATOM 833 C CA . ASP A 1 102 ? 15.414 9.266 -5.398 1 84.88 102 ASP A CA 1
ATOM 834 C C . ASP A 1 102 ? 14.172 10.031 -4.965 1 84.88 102 ASP A C 1
ATOM 836 O O . ASP A 1 102 ? 14.266 11.031 -4.242 1 84.88 102 ASP A O 1
ATOM 840 N N . HIS A 1 103 ? 13.023 9.453 -5.285 1 92 103 HIS A N 1
ATOM 841 C CA . HIS A 1 103 ? 11.906 10.367 -5.094 1 92 103 HIS A CA 1
ATOM 842 C C . HIS A 1 103 ? 10.773 9.695 -4.316 1 92 103 HIS A C 1
ATOM 844 O O . HIS A 1 103 ? 9.875 10.375 -3.82 1 92 103 HIS A O 1
ATOM 850 N N . SER A 1 104 ? 10.82 8.398 -4.199 1 96.88 104 SER A N 1
ATOM 851 C CA . SER A 1 104 ? 9.664 7.719 -3.627 1 96.88 104 SER A CA 1
ATOM 852 C C . SER A 1 104 ? 9.977 7.16 -2.242 1 96.88 104 SER A C 1
ATOM 854 O O . SER A 1 104 ? 11.039 6.566 -2.033 1 96.88 104 SER A O 1
ATOM 856 N N . ILE A 1 105 ? 9.117 7.352 -1.278 1 98.06 105 ILE A N 1
ATOM 857 C CA . ILE A 1 105 ? 9.164 6.703 0.027 1 98.06 105 ILE A CA 1
ATOM 858 C C . ILE A 1 105 ? 7.816 6.059 0.332 1 98.06 105 ILE A C 1
ATOM 860 O O . ILE A 1 105 ? 6.781 6.727 0.3 1 98.06 105 ILE A O 1
ATOM 864 N N . ILE A 1 106 ? 7.777 4.809 0.538 1 98.62 106 ILE A N 1
ATOM 865 C CA . ILE A 1 106 ? 6.586 4.062 0.931 1 98.62 106 ILE A CA 1
ATOM 866 C C . ILE A 1 106 ? 6.562 3.891 2.447 1 98.62 106 ILE A C 1
ATOM 868 O O . ILE A 1 106 ? 7.59 3.592 3.061 1 98.62 106 ILE A O 1
ATOM 872 N N . VAL A 1 107 ? 5.438 4.117 3.049 1 98.75 107 VAL A N 1
ATOM 873 C CA . VAL A 1 107 ? 5.332 4.066 4.504 1 98.75 107 VAL A CA 1
ATOM 874 C C . VAL A 1 107 ? 4.152 3.188 4.902 1 98.75 107 VAL A C 1
ATOM 876 O O . VAL A 1 107 ? 3.035 3.371 4.41 1 98.75 107 VAL A O 1
ATOM 879 N N . GLU A 1 108 ? 4.398 2.225 5.746 1 98.31 108 GLU A N 1
ATOM 880 C CA . GLU A 1 108 ? 3.355 1.505 6.469 1 98.31 108 GLU A CA 1
ATOM 881 C C . GLU A 1 108 ? 3.088 2.143 7.832 1 98.31 108 GLU A C 1
ATOM 883 O O . GLU A 1 108 ? 4.023 2.422 8.586 1 98.31 108 GLU A O 1
ATOM 888 N N . PHE A 1 109 ? 1.842 2.293 8.078 1 98.44 109 PHE A N 1
ATOM 889 C CA . PHE A 1 109 ? 1.483 2.801 9.398 1 98.44 109 PHE A CA 1
ATOM 890 C C . PHE A 1 109 ? 0.087 2.34 9.797 1 98.44 109 PHE A C 1
ATOM 892 O O . PHE A 1 109 ? -0.64 1.77 8.984 1 98.44 109 PHE A O 1
ATOM 899 N N . VAL A 1 110 ? -0.208 2.469 11.055 1 97.44 110 VAL A N 1
ATOM 900 C CA . VAL A 1 110 ? -1.531 2.174 11.594 1 97.44 110 VAL A CA 1
ATOM 901 C C . VAL A 1 110 ? -2.17 3.453 12.125 1 97.44 110 VAL A C 1
ATOM 903 O O . VAL A 1 110 ? -1.589 4.141 12.969 1 97.44 110 VAL A O 1
ATOM 906 N N . SER A 1 111 ? -3.277 3.762 11.539 1 97.62 111 SER A N 1
ATOM 907 C CA . SER A 1 111 ? -4.035 4.902 12.039 1 97.62 111 SER A CA 1
ATOM 908 C C . SER A 1 111 ? -5.059 4.473 13.086 1 97.62 111 SER A C 1
ATOM 910 O O . SER A 1 111 ? -5.738 3.459 12.914 1 97.62 111 SER A O 1
ATOM 912 N N . THR A 1 112 ? -5.156 5.219 14.172 1 97.75 112 THR A N 1
ATOM 913 C CA . THR A 1 112 ? -6.129 4.938 15.227 1 97.75 112 THR A CA 1
ATOM 914 C C . THR A 1 112 ? -6.855 6.215 15.641 1 97.75 112 THR A C 1
ATOM 916 O O . THR A 1 112 ? -6.34 7.316 15.453 1 97.75 112 THR A O 1
ATOM 919 N N . GLY A 1 113 ? -8.039 6.043 16.125 1 97.56 113 GLY A N 1
ATOM 920 C CA . GLY A 1 113 ? -8.836 7.145 16.641 1 97.56 113 GLY A CA 1
ATOM 921 C C . GLY A 1 113 ? -10.07 6.684 17.391 1 97.56 113 GLY A C 1
ATOM 922 O O . GLY A 1 113 ? -10.469 5.52 17.297 1 97.56 113 GLY A O 1
ATOM 923 N N . THR A 1 114 ? -10.633 7.559 18.203 1 97.62 114 THR A N 1
ATOM 924 C CA . THR A 1 114 ? -11.859 7.332 18.953 1 97.62 114 THR A CA 1
ATOM 925 C C . THR A 1 114 ? -12.914 8.367 18.594 1 97.62 114 THR A C 1
ATOM 927 O O . THR A 1 114 ? -12.68 9.578 18.719 1 97.62 114 THR A O 1
ATOM 930 N N . ALA A 1 115 ? -14.07 7.852 18.203 1 95.56 115 ALA A N 1
ATOM 931 C CA . ALA A 1 115 ? -15.172 8.75 17.844 1 95.56 115 ALA A CA 1
ATOM 932 C C . ALA A 1 115 ? -15.906 9.234 19.078 1 95.56 115 ALA A C 1
ATOM 934 O O . ALA A 1 115 ? -15.609 8.805 20.203 1 95.56 115 ALA A O 1
ATOM 935 N N . SER A 1 116 ? -16.859 10.125 18.828 1 93.81 116 SER A N 1
ATOM 936 C CA . SER A 1 116 ? -17.625 10.695 19.922 1 93.81 116 SER A CA 1
ATOM 937 C C . SER A 1 116 ? -18.469 9.633 20.625 1 93.81 116 SER A C 1
ATOM 939 O O . SER A 1 116 ? -18.703 9.719 21.828 1 93.81 116 SER A O 1
ATOM 941 N N . ASP A 1 117 ? -18.906 8.672 19.875 1 94.5 117 ASP A N 1
ATOM 942 C CA . ASP A 1 117 ? -19.734 7.613 20.453 1 94.5 117 ASP A CA 1
ATOM 943 C C . ASP A 1 117 ? -18.859 6.523 21.078 1 94.5 117 ASP A C 1
ATOM 945 O O . ASP A 1 117 ? -19.344 5.438 21.391 1 94.5 117 ASP A O 1
ATOM 949 N N . GLN A 1 118 ? -17.625 6.746 21.109 1 94.75 118 GLN A N 1
ATOM 950 C CA . GLN A 1 118 ? -16.625 5.922 21.781 1 94.75 118 GLN A CA 1
ATOM 951 C C . GLN A 1 118 ? -16.219 4.73 20.922 1 94.75 118 GLN A C 1
ATOM 953 O O . GLN A 1 118 ? -15.5 3.838 21.375 1 94.75 118 GLN A O 1
ATOM 958 N N . THR A 1 119 ? -16.734 4.73 19.75 1 93.88 119 THR A N 1
ATOM 959 C CA . THR A 1 119 ? -16.266 3.713 18.828 1 93.88 119 THR A CA 1
ATOM 960 C C . THR A 1 119 ? -14.805 3.969 18.438 1 93.88 119 THR A C 1
ATOM 962 O O . THR A 1 119 ? -14.43 5.105 18.125 1 93.88 119 THR A O 1
ATOM 965 N N . LYS A 1 120 ? -14 2.941 18.516 1 94.88 120 LYS A N 1
ATOM 966 C CA . LYS A 1 120 ? -12.586 3.033 18.156 1 94.88 120 LYS A CA 1
ATOM 967 C C . LYS A 1 120 ? -12.32 2.355 16.812 1 94.88 120 LYS A C 1
ATOM 969 O O . LYS A 1 120 ? -13.016 1.413 16.438 1 94.88 120 LYS A O 1
ATOM 974 N N . PHE A 1 121 ? -11.289 2.904 16.125 1 93.62 121 PHE A N 1
ATOM 975 C CA . PHE A 1 121 ? -10.867 2.217 14.914 1 93.62 121 PHE A CA 1
ATOM 976 C C . PHE A 1 121 ? -9.359 2.01 14.906 1 93.62 121 PHE A C 1
ATOM 978 O O . PHE A 1 121 ? -8.625 2.697 15.625 1 93.62 121 PHE A O 1
ATOM 985 N N . GLU A 1 122 ? -8.867 1.029 14.289 1 94.62 122 GLU A N 1
ATOM 986 C CA . GLU A 1 122 ? -7.488 0.699 13.938 1 94.62 122 GLU A CA 1
ATOM 987 C C . GLU A 1 122 ? -7.375 0.314 12.469 1 94.62 122 GLU A C 1
ATOM 989 O O . GLU A 1 122 ? -7.992 -0.656 12.023 1 94.62 122 GLU A O 1
ATOM 994 N N . LEU A 1 123 ? -6.656 1.08 11.805 1 95.25 123 LEU A N 1
ATOM 995 C CA . LEU A 1 123 ? -6.66 0.96 10.352 1 95.25 123 LEU A CA 1
ATOM 996 C C . LEU A 1 123 ? -5.238 0.846 9.812 1 95.25 123 LEU A C 1
ATOM 998 O O . LEU A 1 123 ? -4.492 1.826 9.812 1 95.25 123 LEU A O 1
ATOM 1002 N N . PRO A 1 124 ? -4.812 -0.354 9.398 1 96.62 124 PRO A N 1
ATOM 1003 C CA . PRO A 1 124 ? -3.547 -0.45 8.672 1 96.62 124 PRO A CA 1
ATOM 1004 C C . PRO A 1 124 ? -3.576 0.292 7.336 1 96.62 124 PRO A C 1
ATOM 1006 O O . PRO A 1 124 ? -4.547 0.181 6.586 1 96.62 124 PRO A O 1
ATOM 1009 N N . VAL A 1 125 ? -2.537 1.069 7.055 1 97.44 125 VAL A N 1
ATOM 1010 C CA . VAL A 1 125 ? -2.479 1.921 5.871 1 97.44 125 VAL A CA 1
ATOM 1011 C C . VAL A 1 125 ? -1.095 1.828 5.234 1 97.44 125 VAL A C 1
ATOM 1013 O O . VAL A 1 125 ? -0.09 1.689 5.938 1 97.44 125 VAL A O 1
ATOM 1016 N N . CYS A 1 126 ? -1.03 1.86 3.945 1 98.62 126 CYS A N 1
ATOM 1017 C CA . CYS A 1 126 ? 0.211 2.051 3.203 1 98.62 126 CYS A CA 1
ATOM 1018 C C . CYS A 1 126 ? 0.119 3.262 2.285 1 98.62 126 CYS A C 1
ATOM 1020 O O . CYS A 1 126 ? -0.826 3.383 1.502 1 98.62 126 CYS A O 1
ATOM 1022 N N . THR A 1 127 ? 1.051 4.141 2.361 1 98.81 127 THR A N 1
ATOM 1023 C CA . THR A 1 127 ? 1.088 5.332 1.52 1 98.81 127 THR A CA 1
ATOM 1024 C C . THR A 1 127 ? 2.395 5.398 0.734 1 98.81 127 THR A C 1
ATOM 1026 O O . THR A 1 127 ? 3.467 5.121 1.278 1 98.81 127 THR A O 1
ATOM 1029 N N . ILE A 1 128 ? 2.336 5.73 -0.497 1 98.75 128 ILE A N 1
ATOM 1030 C CA . ILE A 1 128 ? 3.482 6.027 -1.351 1 98.75 128 ILE A CA 1
ATOM 1031 C C . ILE A 1 128 ? 3.596 7.53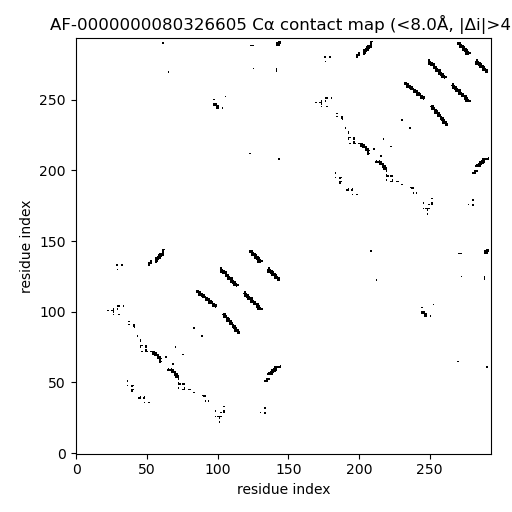5 -1.555 1 98.75 128 ILE A C 1
ATOM 1033 O O . ILE A 1 128 ? 2.754 8.141 -2.219 1 98.75 128 ILE A O 1
ATOM 1037 N N . PHE A 1 129 ? 4.672 8.117 -1.04 1 98.69 129 PHE A N 1
ATOM 1038 C CA . PHE A 1 129 ? 4.965 9.531 -1.25 1 98.69 129 PHE A CA 1
ATOM 1039 C C . PHE A 1 129 ? 5.957 9.719 -2.393 1 98.69 129 PHE A C 1
ATOM 1041 O O . PHE A 1 129 ? 6.93 8.969 -2.504 1 98.69 129 PHE A O 1
ATOM 1048 N N . THR A 1 130 ? 5.711 10.672 -3.223 1 98.19 130 THR A N 1
ATOM 1049 C CA . THR A 1 130 ? 6.695 11.156 -4.188 1 98.19 130 THR A CA 1
ATOM 1050 C C . THR A 1 130 ? 7.141 12.57 -3.844 1 98.19 130 THR A C 1
ATOM 1052 O O . THR A 1 130 ? 6.309 13.461 -3.668 1 98.19 130 THR A O 1
ATOM 1055 N N . PHE A 1 131 ? 8.406 12.727 -3.695 1 97.44 131 PHE A N 1
ATOM 1056 C CA . PHE A 1 131 ? 8.984 14.016 -3.352 1 97.44 131 PHE A CA 1
ATOM 1057 C C . PHE A 1 131 ? 9.695 14.633 -4.551 1 97.44 131 PHE A C 1
ATOM 1059 O O . PHE A 1 131 ? 10.375 13.922 -5.297 1 97.44 131 PHE A O 1
ATOM 1066 N N . GLU A 1 132 ? 9.547 15.875 -4.785 1 95.44 132 GLU A N 1
ATOM 1067 C CA . GLU A 1 132 ? 10.32 16.703 -5.695 1 95.44 132 GLU A CA 1
ATOM 1068 C C . GLU A 1 132 ? 10.68 18.047 -5.047 1 95.44 132 GLU A C 1
ATOM 1070 O O . GLU A 1 132 ? 9.805 18.781 -4.582 1 95.44 132 GLU A O 1
ATOM 1075 N N . LYS A 1 133 ? 11.992 18.297 -4.98 1 93.75 133 LYS A N 1
ATOM 1076 C CA . LYS A 1 133 ? 12.5 19.531 -4.414 1 93.75 133 LYS A CA 1
ATOM 1077 C C . LYS A 1 133 ? 11.969 19.75 -3 1 93.75 133 LYS A C 1
ATOM 1079 O O . LYS A 1 133 ? 11.508 20.844 -2.668 1 93.75 133 LYS A O 1
ATOM 1084 N N . GLY A 1 134 ? 11.852 18.688 -2.309 1 94.88 134 GLY A N 1
ATOM 1085 C CA . GLY A 1 134 ? 11.555 18.766 -0.887 1 94.88 134 GLY A CA 1
ATOM 1086 C C . GLY A 1 134 ? 10.07 18.859 -0.591 1 94.88 134 GLY A C 1
ATOM 1087 O O . GLY A 1 134 ? 9.664 19.016 0.564 1 94.88 134 GLY A O 1
ATOM 1088 N N . LEU A 1 135 ? 9.219 18.734 -1.611 1 98.19 135 LEU A N 1
ATOM 1089 C CA . LEU A 1 135 ? 7.77 18.781 -1.431 1 98.19 135 LEU A CA 1
ATOM 1090 C C . LEU A 1 135 ? 7.117 17.5 -1.936 1 98.19 135 LEU A C 1
ATOM 1092 O O . LEU A 1 135 ? 7.645 16.844 -2.838 1 98.19 135 LEU A O 1
ATOM 1096 N N . ILE A 1 136 ? 6.023 17.172 -1.298 1 98.69 136 ILE A N 1
ATOM 1097 C CA . ILE A 1 136 ? 5.258 16.016 -1.734 1 98.69 136 ILE A CA 1
ATOM 1098 C C . ILE A 1 136 ? 4.453 16.359 -2.984 1 98.69 136 ILE A C 1
ATOM 1100 O O . ILE A 1 136 ? 3.617 17.266 -2.957 1 98.69 136 ILE A O 1
ATOM 1104 N N . THR A 1 137 ? 4.648 15.648 -4.086 1 98.69 137 THR A N 1
ATOM 1105 C CA . THR A 1 137 ? 3.92 15.883 -5.324 1 98.69 137 THR A CA 1
ATOM 1106 C C . THR A 1 137 ? 2.818 14.844 -5.508 1 98.69 137 THR A C 1
ATOM 1108 O O . THR A 1 137 ? 1.84 15.086 -6.219 1 98.69 137 THR A O 1
ATOM 1111 N N . LYS A 1 138 ? 3.014 13.672 -4.953 1 98.62 138 LYS A N 1
ATOM 1112 C CA . LYS A 1 138 ? 2.029 12.594 -4.992 1 98.62 138 LYS A CA 1
ATOM 1113 C C . LYS A 1 138 ? 1.892 11.922 -3.627 1 98.62 138 LYS A C 1
ATOM 1115 O O . LYS A 1 138 ? 2.889 11.703 -2.934 1 98.62 138 LYS A O 1
ATOM 1120 N N . ASP A 1 139 ? 0.719 11.641 -3.254 1 98.69 139 ASP A N 1
ATOM 1121 C CA . ASP A 1 139 ? 0.326 10.867 -2.078 1 98.69 139 ASP A CA 1
ATOM 1122 C C . ASP A 1 139 ? -0.694 9.797 -2.441 1 98.69 139 ASP A C 1
ATOM 1124 O O . ASP A 1 139 ? -1.887 10.078 -2.57 1 98.69 139 ASP A O 1
ATOM 1128 N N . PHE A 1 140 ? -0.228 8.578 -2.717 1 98.5 140 PHE A N 1
ATOM 1129 C CA . PHE A 1 140 ? -1.078 7.449 -3.088 1 98.5 140 PHE A CA 1
ATOM 1130 C C . PHE A 1 140 ? -1.25 6.492 -1.915 1 98.5 140 PHE A C 1
ATOM 1132 O O . PHE A 1 140 ? -0.309 5.793 -1.534 1 98.5 140 PHE A O 1
ATOM 1139 N N . THR A 1 141 ? -2.414 6.453 -1.39 1 98.31 141 THR A N 1
ATOM 1140 C CA . THR A 1 141 ? -2.688 5.766 -0.133 1 98.31 141 THR A CA 1
ATOM 1141 C C . THR A 1 141 ? -3.633 4.586 -0.355 1 98.31 141 THR A C 1
ATOM 1143 O O . THR A 1 141 ? -4.613 4.699 -1.097 1 98.31 141 THR A O 1
ATOM 1146 N N . TYR A 1 142 ? -3.346 3.475 0.312 1 97.19 142 TYR A N 1
ATOM 1147 C CA . TYR A 1 142 ? -4.117 2.24 0.224 1 97.19 142 TYR A CA 1
ATOM 1148 C C . TYR A 1 142 ? -4.527 1.753 1.608 1 97.19 142 TYR A C 1
ATOM 1150 O O . TYR A 1 142 ? -3.684 1.604 2.494 1 97.19 142 TYR A O 1
ATOM 1158 N N . TYR A 1 143 ? -5.766 1.477 1.778 1 96.31 143 TYR A N 1
ATOM 1159 C CA . TYR A 1 143 ? -6.305 0.924 3.016 1 96.31 143 TYR A CA 1
ATOM 1160 C C . TYR A 1 143 ? -7.707 0.373 2.803 1 96.31 143 TYR A C 1
ATOM 1162 O O . TYR A 1 143 ? -8.336 0.633 1.772 1 96.31 143 TYR A O 1
ATOM 1170 N N . ASP A 1 144 ? -8.195 -0.446 3.752 1 93.88 144 ASP A N 1
ATOM 1171 C CA . ASP A 1 144 ? -9.539 -1.006 3.744 1 93.88 144 ASP A CA 1
ATOM 1172 C C . ASP A 1 144 ? -10.547 -0.016 4.32 1 93.88 144 ASP A C 1
ATOM 1174 O O . ASP A 1 144 ? -10.711 0.077 5.539 1 93.88 144 ASP A O 1
ATOM 1178 N N . ASN A 1 145 ? -11.242 0.675 3.395 1 82.19 145 ASN A N 1
ATOM 1179 C CA . ASN A 1 145 ? -12.164 1.735 3.799 1 82.19 145 ASN A CA 1
ATOM 1180 C C . ASN A 1 145 ? -13.477 1.168 4.336 1 82.19 145 ASN A C 1
ATOM 1182 O O . ASN A 1 145 ? -14.07 0.278 3.725 1 82.19 145 ASN A O 1
ATOM 1186 N N . PHE A 1 146 ? -13.648 1.033 5.637 1 66.38 146 PHE A N 1
ATOM 1187 C CA . PHE A 1 146 ? -14.805 0.502 6.352 1 66.38 146 PHE A CA 1
ATOM 1188 C C . PHE A 1 146 ? -16.094 1.095 5.809 1 66.38 146 PHE A C 1
ATOM 1190 O O . PHE A 1 146 ? -16.281 2.314 5.82 1 66.38 146 PHE A O 1
ATOM 1197 N N . GLU A 1 147 ? -16.484 1.084 4.559 1 51.44 147 GLU A N 1
ATOM 1198 C CA . GLU A 1 147 ? -17.812 1.674 4.395 1 51.44 147 GLU A CA 1
ATOM 1199 C C . GLU A 1 147 ? -18.859 0.928 5.227 1 51.44 147 GLU A C 1
ATOM 1201 O O . GLU A 1 147 ? -18.688 -0.257 5.52 1 51.44 147 GLU A O 1
ATOM 1206 N N . MET B 1 1 ? 76.188 -0.9 3.039 1 42.06 1 MET B N 1
ATOM 1207 C CA . MET B 1 1 ? 75.125 -1.831 3.455 1 42.06 1 MET B CA 1
ATOM 1208 C C . MET B 1 1 ? 73.75 -1.229 3.238 1 42.06 1 MET B C 1
ATOM 1210 O O . MET B 1 1 ? 73.5 -0.079 3.609 1 42.06 1 MET B O 1
ATOM 1214 N N . LYS B 1 2 ? 73 -1.801 2.115 1 36.47 2 LYS B N 1
ATOM 1215 C CA . LYS B 1 2 ? 71.75 -1.494 1.409 1 36.47 2 LYS B CA 1
ATOM 1216 C C . LYS B 1 2 ? 70.562 -1.45 2.371 1 36.47 2 LYS B C 1
ATOM 1218 O O . LYS B 1 2 ? 70.562 -2.104 3.416 1 36.47 2 LYS B O 1
ATOM 1223 N N . HIS B 1 3 ? 69.688 -0.444 2.123 1 39.75 3 HIS B N 1
ATOM 1224 C CA . HIS B 1 3 ? 68.375 0.292 2.23 1 39.75 3 HIS B CA 1
ATOM 1225 C C . HIS B 1 3 ? 67.188 -0.611 1.949 1 39.75 3 HIS B C 1
ATOM 1227 O O . HIS B 1 3 ? 66.875 -0.846 0.79 1 39.75 3 HIS B O 1
ATOM 1233 N N . LEU B 1 4 ? 67.125 -1.769 2.588 1 45.91 4 LEU B N 1
ATOM 1234 C CA . LEU B 1 4 ? 65.938 -2.521 2.262 1 45.91 4 LEU B CA 1
ATOM 1235 C C . LEU B 1 4 ? 64.688 -1.729 2.627 1 45.91 4 LEU B C 1
ATOM 1237 O O . LEU B 1 4 ? 64.438 -1.45 3.805 1 45.91 4 LEU B O 1
ATOM 1241 N N . ALA B 1 5 ? 64.125 -0.794 1.723 1 41.62 5 ALA B N 1
ATOM 1242 C CA . ALA B 1 5 ? 62.969 0.056 1.823 1 41.62 5 ALA B CA 1
ATOM 1243 C C . ALA B 1 5 ? 61.719 -0.781 1.989 1 41.62 5 ALA B C 1
ATOM 1245 O O . ALA B 1 5 ? 61.688 -1.96 1.629 1 41.62 5 ALA B O 1
ATOM 1246 N N . THR B 1 6 ? 60.5 -0.104 2.488 1 48.91 6 THR B N 1
ATOM 1247 C CA . THR B 1 6 ? 59.188 0.037 3.15 1 48.91 6 THR B CA 1
ATOM 1248 C C . THR B 1 6 ? 58.062 -0.347 2.207 1 48.91 6 THR B C 1
ATOM 1250 O O . THR B 1 6 ? 56.906 -0.041 2.473 1 48.91 6 THR B O 1
ATOM 1253 N N . VAL B 1 7 ? 58.062 -1.328 1.401 1 49.03 7 VAL B N 1
ATOM 1254 C CA . VAL B 1 7 ? 56.906 -1.331 0.501 1 49.03 7 VAL B CA 1
ATOM 1255 C C . VAL B 1 7 ? 55.656 -1.72 1.271 1 49.03 7 VAL B C 1
ATOM 1257 O O . VAL B 1 7 ? 55.5 -2.879 1.657 1 49.03 7 VAL B O 1
ATOM 1260 N N . PHE B 1 8 ? 55.188 -1.047 2.252 1 49.72 8 PHE B N 1
ATOM 1261 C CA . PHE B 1 8 ? 53.938 -1.458 2.887 1 49.72 8 PHE B CA 1
ATOM 1262 C C . PHE B 1 8 ? 52.75 -1.133 1.994 1 49.72 8 PHE B C 1
ATOM 1264 O O . PHE B 1 8 ? 52.094 -0.108 2.18 1 49.72 8 PHE B O 1
ATOM 1271 N N . LEU B 1 9 ? 52.688 -1.243 0.687 1 43.56 9 LEU B N 1
ATOM 1272 C CA . LEU B 1 9 ? 51.562 -0.587 0.026 1 43.56 9 LEU B CA 1
ATOM 1273 C C . LEU B 1 9 ? 50.25 -1.213 0.451 1 43.56 9 LEU B C 1
ATOM 1275 O O . LEU B 1 9 ? 50.219 -2.352 0.925 1 43.56 9 LEU B O 1
ATOM 1279 N N . ALA B 1 10 ? 48.969 -0.872 -0.24 1 49.47 10 ALA B N 1
ATOM 1280 C CA . ALA B 1 10 ? 47.625 -0.344 -0.423 1 49.47 10 ALA B CA 1
ATOM 1281 C C . ALA B 1 10 ? 46.594 -1.472 -0.601 1 49.47 10 ALA B C 1
ATOM 1283 O O . ALA B 1 10 ? 46.344 -1.923 -1.722 1 49.47 10 ALA B O 1
ATOM 1284 N N . ALA B 1 11 ? 46.562 -2.559 0.076 1 51.41 11 ALA B N 1
ATOM 1285 C CA . ALA B 1 11 ? 45.562 -3.557 -0.318 1 51.41 11 ALA B CA 1
ATOM 1286 C C . ALA B 1 11 ? 44.156 -3.078 0.002 1 51.41 11 ALA B C 1
ATOM 1288 O O . ALA B 1 11 ? 43.188 -3.846 -0.102 1 51.41 11 ALA B O 1
ATOM 1289 N N . LEU B 1 12 ? 43.812 -1.945 0.598 1 49.38 12 LEU B N 1
ATOM 1290 C CA . LEU B 1 12 ? 42.531 -1.805 1.269 1 49.38 12 LEU B CA 1
ATOM 1291 C C . LEU B 1 12 ? 41.406 -1.728 0.253 1 49.38 12 LEU B C 1
ATOM 1293 O O . LEU B 1 12 ? 40.219 -1.625 0.631 1 49.38 12 LEU B O 1
ATOM 1297 N N . THR B 1 13 ? 41.531 -1.205 -1.021 1 49.66 13 THR B N 1
ATOM 1298 C CA . THR B 1 13 ? 40.375 -0.533 -1.625 1 49.66 13 THR B CA 1
ATOM 1299 C C . THR B 1 13 ? 39.438 -1.545 -2.264 1 49.66 13 THR B C 1
ATOM 1301 O O . THR B 1 13 ? 38.469 -1.165 -2.924 1 49.66 13 THR B O 1
ATOM 1304 N N . LEU B 1 14 ? 39.719 -2.852 -2.365 1 50.72 14 LEU B N 1
ATOM 1305 C CA . LEU B 1 14 ? 38.875 -3.627 -3.279 1 50.72 14 LEU B CA 1
ATOM 1306 C C . LEU B 1 14 ? 37.531 -3.961 -2.643 1 50.72 14 LEU B C 1
ATOM 1308 O O . LEU B 1 14 ? 36.625 -4.473 -3.312 1 50.72 14 LEU B O 1
ATOM 1312 N N . ILE B 1 15 ? 37.25 -3.699 -1.408 1 51.56 15 ILE B N 1
ATOM 1313 C CA . ILE B 1 15 ? 36.031 -4.203 -0.772 1 51.56 15 ILE B CA 1
ATOM 1314 C C . ILE B 1 15 ? 34.812 -3.365 -1.209 1 51.56 15 ILE B C 1
ATOM 1316 O O . ILE B 1 15 ? 33.719 -3.895 -1.396 1 51.56 15 ILE B O 1
ATOM 1320 N N . SER B 1 16 ? 34.969 -2.109 -1.596 1 53.59 16 SER B N 1
ATOM 1321 C CA . SER B 1 16 ? 33.812 -1.243 -1.786 1 53.59 16 SER B CA 1
ATOM 1322 C C . SER B 1 16 ? 33.094 -1.575 -3.082 1 53.59 16 SER B C 1
ATOM 1324 O O . SER B 1 16 ? 31.859 -1.636 -3.109 1 53.59 16 SER B O 1
ATOM 1326 N N . CYS B 1 17 ? 33.812 -1.938 -4.168 1 57.03 17 CYS B N 1
ATOM 1327 C CA . CYS B 1 17 ? 33.188 -2.168 -5.457 1 57.03 17 CYS B CA 1
ATOM 1328 C C . CYS B 1 17 ? 32.438 -3.496 -5.469 1 57.03 17 CYS B C 1
ATOM 1330 O O . CYS B 1 17 ? 31.391 -3.625 -6.117 1 57.03 17 CYS B O 1
ATOM 1332 N N . HIS B 1 18 ? 32.844 -4.516 -4.738 1 54.81 18 HIS B N 1
ATOM 1333 C CA . HIS B 1 18 ? 32.219 -5.832 -4.711 1 54.81 18 HIS B CA 1
ATOM 1334 C C . HIS B 1 18 ? 30.844 -5.773 -4.016 1 54.81 18 HIS B C 1
ATOM 1336 O O . HIS B 1 18 ? 29.875 -6.379 -4.484 1 54.81 18 HIS B O 1
ATOM 1342 N N . SER B 1 19 ? 30.703 -4.902 -2.893 1 61.97 19 SER B N 1
ATOM 1343 C CA . SER B 1 19 ? 29.453 -4.816 -2.145 1 61.97 19 SER B CA 1
ATOM 1344 C C . SER B 1 19 ? 28.359 -4.137 -2.967 1 61.97 19 SER B C 1
ATOM 1346 O O . SER B 1 19 ? 27.203 -4.59 -2.979 1 61.97 19 SER B O 1
ATOM 1348 N N . LYS B 1 20 ? 28.703 -3.297 -3.811 1 63.38 20 LYS B N 1
ATOM 1349 C CA . LYS B 1 20 ? 27.703 -2.586 -4.617 1 63.38 20 LYS B CA 1
ATOM 1350 C C . LYS B 1 20 ? 27.219 -3.453 -5.773 1 63.38 20 LYS B C 1
ATOM 1352 O O . LYS B 1 20 ? 26.031 -3.453 -6.094 1 63.38 20 LYS B O 1
ATOM 1357 N N . ASP B 1 21 ? 28.125 -4.207 -6.32 1 71.69 21 ASP B N 1
ATOM 1358 C CA . ASP B 1 21 ? 27.766 -5.102 -7.418 1 71.69 21 ASP B CA 1
ATOM 1359 C C . ASP B 1 21 ? 26.812 -6.191 -6.938 1 71.69 21 ASP B C 1
ATOM 1361 O O . ASP B 1 21 ? 25.859 -6.539 -7.637 1 71.69 21 ASP B O 1
ATOM 1365 N N . HIS B 1 22 ? 27.078 -6.77 -5.766 1 72.88 22 HIS B N 1
ATOM 1366 C CA . HIS B 1 22 ? 26.203 -7.797 -5.203 1 72.88 22 HIS B CA 1
ATOM 1367 C C . HIS B 1 22 ? 24.812 -7.25 -4.914 1 72.88 22 HIS B C 1
ATOM 1369 O O . HIS B 1 22 ? 23.812 -7.891 -5.242 1 72.88 22 HIS B O 1
ATOM 1375 N N . GLU B 1 23 ? 24.688 -6.113 -4.34 1 74.06 23 GLU B N 1
ATOM 1376 C CA . GLU B 1 23 ? 23.406 -5.492 -4.031 1 74.06 23 GLU B CA 1
ATOM 1377 C C . GLU B 1 23 ? 22.594 -5.254 -5.301 1 74.06 23 GLU B C 1
ATOM 1379 O O . GLU B 1 23 ? 21.375 -5.48 -5.32 1 74.06 23 GLU B O 1
ATOM 1384 N N . THR B 1 24 ? 23.312 -4.82 -6.324 1 79.75 24 THR B N 1
ATOM 1385 C CA . THR B 1 24 ? 22.641 -4.543 -7.586 1 79.75 24 THR B CA 1
ATOM 1386 C C . THR B 1 24 ? 22.094 -5.828 -8.203 1 79.75 24 THR B C 1
ATOM 1388 O O . THR B 1 24 ? 20.984 -5.848 -8.727 1 79.75 24 THR B O 1
ATOM 1391 N N . MET B 1 25 ? 22.828 -6.848 -8.133 1 82.69 25 MET B N 1
ATOM 1392 C CA . MET B 1 25 ? 22.391 -8.117 -8.695 1 82.69 25 MET B CA 1
ATOM 1393 C C . MET B 1 25 ? 21.188 -8.672 -7.93 1 82.69 25 MET B C 1
ATOM 1395 O O . MET B 1 25 ? 20.266 -9.227 -8.531 1 82.69 25 MET B O 1
ATOM 1399 N N . VAL B 1 26 ? 21.172 -8.617 -6.613 1 81.88 26 VAL B N 1
ATOM 1400 C CA . VAL B 1 26 ? 20.078 -9.102 -5.789 1 81.88 26 VAL B CA 1
ATOM 1401 C C . VAL B 1 26 ? 18.812 -8.32 -6.117 1 81.88 26 VAL B C 1
ATOM 1403 O O . VAL B 1 26 ? 17.734 -8.906 -6.254 1 81.88 26 VAL B O 1
ATOM 1406 N N . LEU B 1 27 ? 18.953 -7.023 -6.312 1 81.25 27 LEU B N 1
ATOM 1407 C CA . LEU B 1 27 ? 17.812 -6.176 -6.621 1 81.25 27 LEU B CA 1
ATOM 1408 C C . LEU B 1 27 ? 17.234 -6.52 -7.988 1 81.25 27 LEU B C 1
ATOM 1410 O O . LEU B 1 27 ? 16.016 -6.578 -8.156 1 81.25 27 LEU B O 1
ATOM 1414 N N . LEU B 1 28 ? 18.078 -6.727 -8.953 1 85.25 28 LEU B N 1
ATOM 1415 C CA . LEU B 1 28 ? 17.625 -7.094 -10.289 1 85.25 28 LEU B CA 1
ATOM 1416 C C . LEU B 1 28 ? 16.938 -8.453 -10.273 1 85.25 28 LEU B C 1
ATOM 1418 O O . LEU B 1 28 ? 15.906 -8.641 -10.93 1 85.25 28 LEU B O 1
ATOM 1422 N N . ASN B 1 29 ? 17.484 -9.312 -9.516 1 90.38 29 ASN B N 1
ATOM 1423 C CA . ASN B 1 29 ? 16.875 -10.633 -9.391 1 90.38 29 ASN B CA 1
ATOM 1424 C C . ASN B 1 29 ? 15.508 -10.562 -8.727 1 90.38 29 ASN B C 1
ATOM 1426 O O . ASN B 1 29 ? 14.555 -11.211 -9.18 1 90.38 29 ASN B O 1
ATOM 1430 N N . ASN B 1 30 ? 15.43 -9.828 -7.652 1 92.56 30 ASN B N 1
ATOM 1431 C CA . ASN B 1 30 ? 14.148 -9.688 -6.969 1 92.56 30 ASN B CA 1
ATOM 1432 C C . ASN B 1 30 ? 13.094 -9.047 -7.871 1 92.56 30 ASN B C 1
ATOM 1434 O O . ASN B 1 30 ? 11.922 -9.414 -7.82 1 92.56 30 ASN B O 1
ATOM 1438 N N . GLN B 1 31 ? 13.477 -8.094 -8.656 1 93.94 31 GLN B N 1
ATOM 1439 C CA . GLN B 1 31 ? 12.547 -7.461 -9.586 1 93.94 31 GLN B CA 1
ATOM 1440 C C . GLN B 1 31 ? 12.055 -8.453 -10.633 1 93.94 31 GLN B C 1
ATOM 1442 O O . GLN B 1 31 ? 10.883 -8.438 -11.016 1 93.94 31 GLN B O 1
ATOM 1447 N N . LYS B 1 32 ? 12.953 -9.312 -11.094 1 95.94 32 LYS B N 1
ATOM 1448 C CA . LYS B 1 32 ? 12.562 -10.375 -12.016 1 95.94 32 LYS B CA 1
ATOM 1449 C C . LYS B 1 32 ? 11.562 -11.328 -11.359 1 95.94 32 LYS B C 1
ATOM 1451 O O . LYS B 1 32 ? 10.617 -11.789 -12 1 95.94 32 LYS B O 1
ATOM 1456 N N . LEU B 1 33 ? 11.797 -11.594 -10.094 1 97.25 33 LEU B N 1
ATOM 1457 C CA . LEU B 1 33 ? 10.891 -12.477 -9.359 1 97.25 33 LEU B CA 1
ATOM 1458 C C . LEU B 1 33 ? 9.5 -11.852 -9.25 1 97.25 33 LEU B C 1
ATOM 1460 O O . LEU B 1 33 ? 8.5 -12.562 -9.344 1 97.25 33 LEU B O 1
ATOM 1464 N N . VAL B 1 34 ? 9.406 -10.562 -9.062 1 98.19 34 VAL B N 1
ATOM 1465 C CA . VAL B 1 34 ? 8.125 -9.867 -9.016 1 98.19 34 VAL B CA 1
ATOM 1466 C C . VAL B 1 34 ? 7.402 -10.031 -10.352 1 98.19 34 VAL B C 1
ATOM 1468 O O . VAL B 1 34 ? 6.203 -10.328 -10.383 1 98.19 34 VAL B O 1
ATOM 1471 N N . LYS B 1 35 ? 8.117 -9.836 -11.43 1 97.94 35 LYS B N 1
ATOM 1472 C CA . LYS B 1 35 ? 7.52 -10.016 -12.75 1 97.94 35 LYS B CA 1
ATOM 1473 C C . LYS B 1 35 ? 7.012 -11.445 -12.93 1 97.94 35 LYS B C 1
ATOM 1475 O O . LYS B 1 35 ? 5.898 -11.656 -13.422 1 97.94 35 LYS B O 1
ATOM 1480 N N . THR B 1 36 ? 7.812 -12.406 -12.555 1 98.56 36 THR B N 1
ATOM 1481 C CA . THR B 1 36 ? 7.434 -13.812 -12.633 1 98.56 36 THR B CA 1
ATOM 1482 C C . THR B 1 36 ? 6.188 -14.086 -11.797 1 98.56 36 THR B C 1
ATOM 1484 O O . THR B 1 36 ? 5.293 -14.82 -12.227 1 98.56 36 THR B O 1
ATOM 1487 N N . TYR B 1 37 ? 6.125 -13.477 -10.641 1 98.88 37 TYR B N 1
ATOM 1488 C CA . TYR B 1 37 ? 4.965 -13.625 -9.773 1 98.88 37 TYR B CA 1
ATOM 1489 C C . TYR B 1 37 ? 3.686 -13.211 -10.492 1 98.88 37 TYR B C 1
ATOM 1491 O O . TYR B 1 37 ? 2.713 -13.969 -10.523 1 98.88 37 TYR B O 1
ATOM 1499 N N . PHE B 1 38 ? 3.695 -12.07 -11.062 1 98.88 38 PHE B N 1
ATOM 1500 C CA . PHE B 1 38 ? 2.488 -11.555 -11.695 1 98.88 38 PHE B CA 1
ATOM 1501 C C . PHE B 1 38 ? 2.191 -12.297 -12.992 1 98.88 38 PHE B C 1
ATOM 1503 O O . PHE B 1 38 ? 1.033 -12.398 -13.406 1 98.88 38 PHE B O 1
ATOM 1510 N N . GLU B 1 39 ? 3.221 -12.805 -13.656 1 98.81 39 GLU B N 1
ATOM 1511 C CA . GLU B 1 39 ? 2.984 -13.703 -14.781 1 98.81 39 GLU B CA 1
ATOM 1512 C C . GLU B 1 39 ? 2.23 -14.953 -14.344 1 98.81 39 GLU B C 1
ATOM 1514 O O . GLU B 1 39 ? 1.252 -15.352 -14.984 1 98.81 39 GLU B O 1
ATOM 1519 N N . HIS B 1 40 ? 2.725 -15.602 -13.25 1 98.88 40 HIS B N 1
ATOM 1520 C CA . HIS B 1 40 ? 2.031 -16.766 -12.727 1 98.88 40 HIS B CA 1
ATOM 1521 C C . HIS B 1 40 ? 0.593 -16.438 -12.352 1 98.88 40 HIS B C 1
ATOM 1523 O O . HIS B 1 40 ? -0.326 -17.203 -12.656 1 98.88 40 HIS B O 1
ATOM 1529 N N . PHE B 1 41 ? 0.355 -15.312 -11.664 1 98.94 41 PHE B N 1
ATOM 1530 C CA . PHE B 1 41 ? -0.987 -14.891 -11.281 1 98.94 41 PHE B CA 1
ATOM 1531 C C . PHE B 1 41 ? -1.89 -14.766 -12.5 1 98.94 41 PHE B C 1
ATOM 1533 O O . PHE B 1 41 ? -2.984 -15.336 -12.531 1 98.94 41 PHE B O 1
ATOM 1540 N N . ASN B 1 42 ? -1.408 -14.086 -13.539 1 98.88 42 ASN B N 1
ATOM 1541 C CA . ASN B 1 42 ? -2.229 -13.773 -14.703 1 98.88 42 ASN B CA 1
ATOM 1542 C C . ASN B 1 42 ? -2.459 -15.008 -15.57 1 98.88 42 ASN B C 1
ATOM 1544 O O . ASN B 1 42 ? -3.42 -15.062 -16.344 1 98.88 42 ASN B O 1
ATOM 1548 N N . ASN B 1 43 ? -1.59 -15.961 -15.445 1 98.69 43 ASN B N 1
ATOM 1549 C CA . ASN B 1 43 ? -1.783 -17.234 -16.109 1 98.69 43 ASN B CA 1
ATOM 1550 C C . ASN B 1 43 ? -2.592 -18.203 -15.25 1 98.69 43 ASN B C 1
ATOM 1552 O O . ASN B 1 43 ? -2.859 -19.344 -15.664 1 98.69 43 ASN B O 1
ATOM 1556 N N . HIS B 1 44 ? -2.912 -17.797 -14.109 1 98.81 44 HIS B N 1
ATOM 1557 C CA . HIS B 1 44 ? -3.672 -18.578 -13.141 1 98.81 44 HIS B CA 1
ATOM 1558 C C . HIS B 1 44 ? -2.951 -19.875 -12.797 1 98.81 44 HIS B C 1
ATOM 1560 O O . HIS B 1 44 ? -3.578 -20.938 -12.711 1 98.81 44 HIS B O 1
ATOM 1566 N N . GLU B 1 45 ? -1.627 -19.734 -12.75 1 98.81 45 GLU B N 1
ATOM 1567 C CA . GLU B 1 45 ? -0.76 -20.844 -12.359 1 98.81 45 GLU B CA 1
ATOM 1568 C C . GLU B 1 45 ? -0.496 -20.828 -10.852 1 98.81 45 GLU B C 1
ATOM 1570 O O . GLU B 1 45 ? 0.616 -20.531 -10.414 1 98.81 45 GLU B O 1
ATOM 1575 N N . TRP B 1 46 ? -1.432 -21.281 -10.117 1 98.81 46 TRP B N 1
ATOM 1576 C CA . TRP B 1 46 ? -1.462 -21.047 -8.672 1 98.81 46 TRP B CA 1
ATOM 1577 C C . TRP B 1 46 ? -0.411 -21.891 -7.965 1 98.81 46 TRP B C 1
ATOM 1579 O O . TRP B 1 46 ? 0.185 -21.453 -6.977 1 98.81 46 TRP B O 1
ATOM 1589 N N . LYS B 1 47 ? -0.144 -23.078 -8.391 1 98.81 47 LYS B N 1
ATOM 1590 C CA . LYS B 1 47 ? 0.899 -23.891 -7.789 1 98.81 47 LYS B CA 1
ATOM 1591 C C . LYS B 1 47 ? 2.277 -23.266 -7.992 1 98.81 47 LYS B C 1
ATOM 1593 O O . LYS B 1 47 ? 3.09 -23.234 -7.066 1 98.81 47 LYS B O 1
ATOM 1598 N N . LYS B 1 48 ? 2.492 -22.828 -9.219 1 98.88 48 LYS B N 1
ATOM 1599 C CA . LYS B 1 48 ? 3.76 -22.156 -9.5 1 98.88 48 LYS B CA 1
ATOM 1600 C C . LYS B 1 48 ? 3.906 -20.891 -8.672 1 98.88 48 LYS B C 1
ATOM 1602 O O . LYS B 1 48 ? 4.977 -20.625 -8.117 1 98.88 48 LYS B O 1
ATOM 1607 N N . MET B 1 49 ? 2.82 -20.094 -8.586 1 98.88 49 MET B N 1
ATOM 1608 C CA . MET B 1 49 ? 2.863 -18.875 -7.793 1 98.88 49 MET B CA 1
ATOM 1609 C C . MET B 1 49 ? 3.139 -19.188 -6.324 1 98.88 49 MET B C 1
ATOM 1611 O O . MET B 1 49 ? 4.004 -18.562 -5.707 1 98.88 49 MET B O 1
ATOM 1615 N N . ALA B 1 50 ? 2.414 -20.156 -5.805 1 98.88 50 ALA B N 1
ATOM 1616 C CA . ALA B 1 50 ? 2.59 -20.531 -4.402 1 98.88 50 ALA B CA 1
ATOM 1617 C C . ALA B 1 50 ? 4.012 -21.016 -4.137 1 98.88 50 ALA B C 1
ATOM 1619 O O . ALA B 1 50 ? 4.551 -20.812 -3.047 1 98.88 50 ALA B O 1
ATOM 1620 N N . GLY B 1 51 ? 4.617 -21.609 -5.129 1 98.81 51 GLY B N 1
ATOM 1621 C CA . GLY B 1 51 ? 5.977 -22.109 -5.016 1 98.81 51 GLY B CA 1
ATOM 1622 C C . GLY B 1 51 ? 7.004 -21 -4.84 1 98.81 51 GLY B C 1
ATOM 1623 O O . GLY B 1 51 ? 8.148 -21.266 -4.477 1 98.81 51 GLY B O 1
ATOM 1624 N N . MET B 1 52 ? 6.621 -19.812 -5.059 1 98.81 52 MET B N 1
ATOM 1625 C CA . MET B 1 52 ? 7.535 -18.672 -4.91 1 98.81 52 MET B CA 1
ATOM 1626 C C . MET B 1 52 ? 7.605 -18.219 -3.457 1 98.81 52 MET B C 1
ATOM 1628 O O . MET B 1 52 ? 8.43 -17.375 -3.105 1 98.81 52 MET B O 1
ATOM 1632 N N . TYR B 1 53 ? 6.723 -18.719 -2.623 1 98.88 53 TYR B N 1
ATOM 1633 C CA . TYR B 1 53 ? 6.719 -18.391 -1.204 1 98.88 53 TYR B CA 1
ATOM 1634 C C . TYR B 1 53 ? 7.488 -19.422 -0.396 1 98.88 53 TYR B C 1
ATOM 1636 O O . TYR B 1 53 ? 7.527 -20.609 -0.762 1 98.88 53 TYR B O 1
ATOM 1644 N N . VAL B 1 54 ? 8.102 -18.984 0.751 1 98.62 54 VAL B N 1
ATOM 1645 C CA . VAL B 1 54 ? 8.492 -19.938 1.787 1 98.62 54 VAL B CA 1
ATOM 1646 C C . VAL B 1 54 ? 7.254 -20.578 2.391 1 98.62 54 VAL B C 1
ATOM 1648 O O . VAL B 1 54 ? 6.148 -20.047 2.291 1 98.62 54 VAL B O 1
ATOM 1651 N N . GLU B 1 55 ? 7.5 -21.75 2.949 1 98.25 55 GLU B N 1
ATOM 1652 C CA . GLU B 1 55 ? 6.383 -22.344 3.689 1 98.25 55 GLU B CA 1
ATOM 1653 C C . GLU B 1 55 ? 6.023 -21.484 4.902 1 98.25 55 GLU B C 1
ATOM 1655 O O . GLU B 1 55 ? 6.906 -21 5.613 1 98.25 55 GLU B O 1
ATOM 1660 N N . ASN B 1 56 ? 4.742 -21.203 5.07 1 97.94 56 ASN B N 1
ATOM 1661 C CA . ASN B 1 56 ? 4.195 -20.406 6.164 1 97.94 56 ASN B CA 1
ATOM 1662 C C . ASN B 1 56 ? 4.684 -18.969 6.109 1 97.94 56 ASN B C 1
ATOM 1664 O O . ASN B 1 56 ? 5.168 -18.422 7.105 1 97.94 56 ASN B O 1
ATOM 1668 N N . ALA B 1 57 ? 4.637 -18.438 4.938 1 98.75 57 ALA B N 1
ATOM 1669 C CA . ALA B 1 57 ? 4.98 -17.031 4.746 1 98.75 57 ALA B CA 1
ATOM 1670 C C . ALA B 1 57 ? 4.043 -16.125 5.535 1 98.75 57 ALA B C 1
ATOM 1672 O O . ALA B 1 57 ? 2.906 -16.5 5.832 1 98.75 57 ALA B O 1
ATOM 1673 N N . GLU B 1 58 ? 4.48 -14.961 5.93 1 98.62 58 GLU B N 1
ATOM 1674 C CA . GLU B 1 58 ? 3.672 -13.984 6.652 1 98.62 58 GLU B CA 1
ATOM 1675 C C . GLU B 1 58 ? 2.826 -13.156 5.691 1 98.62 58 GLU B C 1
ATOM 1677 O O . GLU B 1 58 ? 3.348 -12.578 4.734 1 98.62 58 GLU B O 1
ATOM 1682 N N . PHE B 1 59 ? 1.535 -13.125 6.016 1 98.38 59 PHE B N 1
ATOM 1683 C CA . PHE B 1 59 ? 0.594 -12.391 5.18 1 98.38 59 PHE B CA 1
ATOM 1684 C C . PHE B 1 59 ? -0.144 -11.328 5.988 1 98.38 59 PHE B C 1
ATOM 1686 O O . PHE B 1 59 ? -0.546 -11.586 7.129 1 98.38 59 PHE B O 1
ATOM 1693 N N . LYS B 1 60 ? -0.294 -10.195 5.469 1 97.31 60 LYS B N 1
ATOM 1694 C CA . LYS B 1 60 ? -1.359 -9.242 5.773 1 97.31 60 LYS B CA 1
ATOM 1695 C C . LYS B 1 60 ? -2.254 -9.008 4.559 1 97.31 60 LYS B C 1
ATOM 1697 O O . LYS B 1 60 ? -1.762 -8.711 3.467 1 97.31 60 LYS B O 1
ATOM 1702 N N . ASP B 1 61 ? -3.463 -9.133 4.703 1 96.06 61 ASP B N 1
ATOM 1703 C CA . ASP B 1 61 ? -4.473 -9.031 3.654 1 96.06 61 ASP B CA 1
ATOM 1704 C C . ASP B 1 61 ? -5.844 -8.695 4.238 1 96.06 61 ASP B C 1
ATOM 1706 O O . ASP B 1 61 ? -6.34 -9.406 5.113 1 96.06 61 ASP B O 1
ATOM 1710 N N . PRO B 1 62 ? -6.48 -7.68 3.748 1 94.56 62 PRO B N 1
ATOM 1711 C CA . PRO B 1 62 ? -7.789 -7.305 4.297 1 94.56 62 PRO B CA 1
ATOM 1712 C C . PRO B 1 62 ? -8.789 -8.453 4.266 1 94.56 62 PRO B C 1
ATOM 1714 O O . PRO B 1 62 ? -9.664 -8.539 5.137 1 94.56 62 PRO B O 1
ATOM 1717 N N . SER B 1 63 ? -8.633 -9.32 3.32 1 92.25 63 SER B N 1
ATOM 1718 C CA . SER B 1 63 ? -9.578 -10.43 3.221 1 92.25 63 SER B CA 1
ATOM 1719 C C . SER B 1 63 ? -9.312 -11.477 4.293 1 92.25 63 SER B C 1
ATOM 1721 O O . SER B 1 63 ? -10.141 -12.359 4.531 1 92.25 63 SER B O 1
ATOM 1723 N N . LEU B 1 64 ? -8.172 -11.445 4.93 1 91.75 64 LEU B N 1
ATOM 1724 C CA . LEU B 1 64 ? -7.781 -12.438 5.922 1 91.75 64 LEU B CA 1
ATOM 1725 C C . LEU B 1 64 ? -7.922 -11.883 7.336 1 91.75 64 LEU B C 1
ATOM 1727 O O . LEU B 1 64 ? -7.551 -12.547 8.305 1 91.75 64 LEU B O 1
ATOM 1731 N N . GLY B 1 65 ? -8.398 -10.648 7.477 1 84.62 65 GLY B N 1
ATOM 1732 C CA . GLY B 1 65 ? -8.523 -9.984 8.766 1 84.62 65 GLY B CA 1
ATOM 1733 C C . GLY B 1 65 ? -7.531 -8.859 8.953 1 84.62 65 GLY B C 1
ATOM 1734 O O . GLY B 1 65 ? -6.789 -8.508 8.031 1 84.62 65 GLY B O 1
ATOM 1735 N N . LYS B 1 66 ? -7.395 -8.219 10.102 1 78.75 66 LYS B N 1
ATOM 1736 C CA . LYS B 1 66 ? -6.621 -7.008 10.344 1 78.75 66 LYS B CA 1
ATOM 1737 C C . LYS B 1 66 ? -5.184 -7.34 10.734 1 78.75 66 LYS B C 1
ATOM 1739 O O . LYS B 1 66 ? -4.285 -6.504 10.594 1 78.75 66 LYS B O 1
ATOM 1744 N N . GLY B 1 67 ? -4.914 -8.5 11.102 1 86.56 67 GLY B N 1
ATOM 1745 C CA . GLY B 1 67 ? -3.592 -8.828 11.609 1 86.56 67 GLY B CA 1
ATOM 1746 C C . GLY B 1 67 ? -2.795 -9.719 10.672 1 86.56 67 GLY B C 1
ATOM 1747 O O . GLY B 1 67 ? -3.25 -10.031 9.57 1 86.56 67 GLY B O 1
ATOM 1748 N N . MET B 1 68 ? -1.623 -9.93 11.094 1 94.19 68 MET B N 1
ATOM 1749 C CA . MET B 1 68 ? -0.723 -10.805 10.352 1 94.19 68 MET B CA 1
ATOM 1750 C C . MET B 1 68 ? -1.118 -12.273 10.531 1 94.19 68 MET B C 1
ATOM 1752 O O . MET B 1 68 ? -1.458 -12.695 11.641 1 94.19 68 MET B O 1
ATOM 1756 N N . THR B 1 69 ? -1.1 -13 9.453 1 97.19 69 THR B N 1
ATOM 1757 C CA . THR B 1 69 ? -1.32 -14.438 9.484 1 97.19 69 THR B CA 1
ATOM 1758 C C . THR B 1 69 ? -0.232 -15.172 8.703 1 97.19 69 THR B C 1
ATOM 1760 O O . THR B 1 69 ? 0.464 -14.562 7.887 1 97.19 69 THR B O 1
ATOM 1763 N N . ARG B 1 70 ? -0.044 -16.375 9.055 1 98.25 70 ARG B N 1
ATOM 1764 C CA . ARG B 1 70 ? 0.841 -17.219 8.258 1 98.25 70 ARG B CA 1
ATOM 1765 C C . ARG B 1 70 ? 0.047 -18.078 7.285 1 98.25 70 ARG B C 1
ATOM 1767 O O . ARG B 1 70 ? -1.013 -18.609 7.633 1 98.25 70 ARG B O 1
ATOM 1774 N N . GLN B 1 71 ? 0.539 -18.172 6.109 1 98.44 71 GLN B N 1
ATOM 1775 C CA . GLN B 1 71 ? -0.124 -18.938 5.059 1 98.44 71 GLN B CA 1
ATOM 1776 C C . GLN B 1 71 ? 0.791 -20.031 4.516 1 98.44 71 GLN B C 1
ATOM 1778 O O . GLN B 1 71 ? 1.923 -19.766 4.113 1 98.44 71 GLN B O 1
ATOM 1783 N N . SER B 1 72 ? 0.326 -21.266 4.496 1 98.56 72 SER B N 1
ATOM 1784 C CA . SER B 1 72 ? 1.023 -22.328 3.793 1 98.56 72 SER B CA 1
ATOM 1785 C C . SER B 1 72 ? 0.85 -22.203 2.283 1 98.56 72 SER B C 1
ATOM 1787 O O . SER B 1 72 ? -0.056 -21.516 1.812 1 98.56 72 SER B O 1
ATOM 1789 N N . ARG B 1 73 ? 1.722 -22.906 1.547 1 98.75 73 ARG B N 1
ATOM 1790 C CA . ARG B 1 73 ? 1.579 -22.922 0.094 1 98.75 73 ARG B CA 1
ATOM 1791 C C . ARG B 1 73 ? 0.232 -23.5 -0.318 1 98.75 73 ARG B C 1
ATOM 1793 O O . ARG B 1 73 ? -0.396 -23.016 -1.263 1 98.75 73 ARG B O 1
ATOM 1800 N N . GLU B 1 74 ? -0.204 -24.5 0.365 1 98.69 74 GLU B N 1
ATOM 1801 C CA . GLU B 1 74 ? -1.498 -25.109 0.077 1 98.69 74 GLU B CA 1
ATOM 1802 C C . GLU B 1 74 ? -2.639 -24.125 0.299 1 98.69 74 GLU B C 1
ATOM 1804 O O . GLU B 1 74 ? -3.586 -24.062 -0.487 1 98.69 74 GLU B O 1
ATOM 1809 N N . GLN B 1 75 ? -2.574 -23.391 1.375 1 98.44 75 GLN B N 1
ATOM 1810 C CA . GLN B 1 75 ? -3.584 -22.375 1.648 1 98.44 75 GLN B CA 1
ATOM 1811 C C . GLN B 1 75 ? -3.582 -21.297 0.572 1 98.44 75 GLN B C 1
ATOM 1813 O O . GLN B 1 75 ? -4.641 -20.797 0.181 1 98.44 75 GLN B O 1
ATOM 1818 N N . ILE B 1 76 ? -2.432 -20.906 0.131 1 98.69 76 ILE B N 1
ATOM 1819 C CA . ILE B 1 76 ? -2.307 -19.906 -0.927 1 98.69 76 ILE B CA 1
ATOM 1820 C C . ILE B 1 76 ? -2.959 -20.422 -2.205 1 98.69 76 ILE B C 1
ATOM 1822 O O . ILE B 1 76 ? -3.748 -19.719 -2.84 1 98.69 76 ILE B O 1
ATOM 1826 N N . ILE B 1 77 ? -2.66 -21.641 -2.564 1 98.75 77 ILE B N 1
ATOM 1827 C CA . ILE B 1 77 ? -3.26 -22.25 -3.748 1 98.75 77 ILE B CA 1
ATOM 1828 C C . ILE B 1 77 ? -4.781 -22.25 -3.619 1 98.75 77 ILE B C 1
ATOM 1830 O O . ILE B 1 77 ? -5.484 -21.828 -4.547 1 98.75 77 ILE B O 1
ATOM 1834 N N . LYS B 1 78 ? -5.258 -22.688 -2.504 1 98.62 78 LYS B N 1
ATOM 1835 C CA . LYS B 1 78 ? -6.699 -22.766 -2.279 1 98.62 78 LYS B CA 1
ATOM 1836 C C . LYS B 1 78 ? -7.34 -21.391 -2.412 1 98.62 78 LYS B C 1
ATOM 1838 O O . LYS B 1 78 ? -8.367 -21.234 -3.078 1 98.62 78 LYS B O 1
ATOM 1843 N N . LYS B 1 79 ? -6.766 -20.391 -1.749 1 97.56 79 LYS B N 1
ATOM 1844 C CA . LYS B 1 79 ? -7.281 -19.031 -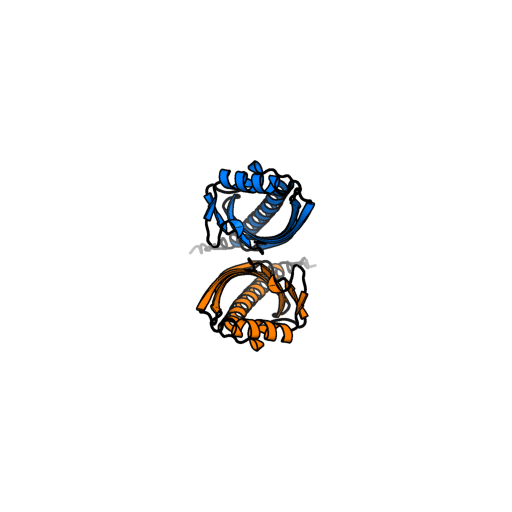1.771 1 97.56 79 LYS B CA 1
ATOM 1845 C C . LYS B 1 79 ? -7.445 -18.531 -3.203 1 97.56 79 LYS B C 1
ATOM 1847 O O . LYS B 1 79 ? -8.516 -18.031 -3.574 1 97.56 79 LYS B O 1
ATOM 1852 N N . TYR B 1 80 ? -6.453 -18.688 -4.008 1 98.25 80 TYR B N 1
ATOM 1853 C CA . TYR B 1 80 ? -6.469 -18.062 -5.328 1 98.25 80 TYR B CA 1
ATOM 1854 C C . TYR B 1 80 ? -7.262 -18.906 -6.32 1 98.25 80 TYR B C 1
ATOM 1856 O O . TYR B 1 80 ? -7.836 -18.391 -7.273 1 98.25 80 TYR B O 1
ATOM 1864 N N . ARG B 1 81 ? -7.379 -20.219 -6.062 1 98.31 81 ARG B N 1
ATOM 1865 C CA . ARG B 1 81 ? -8.289 -21.047 -6.852 1 98.31 81 ARG B CA 1
ATOM 1866 C C . ARG B 1 81 ? -9.742 -20.641 -6.621 1 98.31 81 ARG B C 1
ATOM 1868 O O . ARG B 1 81 ? -10.523 -20.531 -7.566 1 98.31 81 ARG B O 1
ATOM 1875 N N . GLU B 1 82 ? -10.062 -20.469 -5.395 1 97.44 82 GLU B N 1
ATOM 1876 C CA . GLU B 1 82 ? -11.414 -20.031 -5.066 1 97.44 82 GLU B CA 1
ATOM 1877 C C . GLU B 1 82 ? -11.711 -18.656 -5.66 1 97.44 82 GLU B C 1
ATOM 1879 O O . GLU B 1 82 ? -12.797 -18.422 -6.195 1 97.44 82 GLU B O 1
ATOM 1884 N N . LEU B 1 83 ? -10.773 -17.734 -5.531 1 96.81 83 LEU B N 1
ATOM 1885 C CA . LEU B 1 83 ? -10.906 -16.422 -6.145 1 96.81 83 LEU B CA 1
ATOM 1886 C C . LEU B 1 83 ? -11.125 -16.547 -7.648 1 96.81 83 LEU B C 1
ATOM 1888 O O . LEU B 1 83 ? -11.992 -15.867 -8.211 1 96.81 83 LEU B O 1
ATOM 1892 N N . ASN B 1 84 ? -10.367 -17.391 -8.258 1 97.75 84 ASN B N 1
ATOM 1893 C CA . ASN B 1 84 ? -10.453 -17.625 -9.695 1 97.75 84 ASN B CA 1
ATOM 1894 C C . ASN B 1 84 ? -11.805 -18.219 -10.086 1 97.75 84 ASN B C 1
ATOM 1896 O O . ASN B 1 84 ? -12.32 -17.922 -11.164 1 97.75 84 ASN B O 1
ATOM 1900 N N . GLN B 1 85 ? -12.336 -19.047 -9.281 1 97.25 85 GLN B N 1
ATOM 1901 C CA . GLN B 1 85 ? -13.664 -19.594 -9.531 1 97.25 85 GLN B CA 1
ATOM 1902 C C . GLN B 1 85 ? -14.727 -18.484 -9.539 1 97.25 85 GLN B C 1
ATOM 1904 O O . GLN B 1 85 ? -15.641 -18.5 -10.359 1 97.25 85 GLN B O 1
ATOM 1909 N N . LEU B 1 86 ? -14.578 -17.594 -8.641 1 95.62 86 LEU B N 1
ATOM 1910 C CA . LEU B 1 86 ? -15.516 -16.484 -8.547 1 95.62 86 LEU B CA 1
ATOM 1911 C C . LEU B 1 86 ? -15.32 -15.516 -9.703 1 95.62 86 LEU B C 1
ATOM 1913 O O . LEU B 1 86 ? -16.281 -14.938 -10.203 1 95.62 86 LEU B O 1
ATOM 1917 N N . PHE B 1 87 ? -14.047 -15.352 -10.102 1 97.62 87 PHE B N 1
ATOM 1918 C CA . PHE B 1 87 ? -13.656 -14.453 -11.18 1 97.62 87 PHE B CA 1
ATOM 1919 C C . PHE B 1 87 ? -12.742 -15.164 -12.172 1 97.62 87 PHE B C 1
ATOM 1921 O O . PHE B 1 87 ? -11.523 -15.016 -12.117 1 97.62 87 PHE B O 1
ATOM 1928 N N . PRO B 1 88 ? -13.211 -15.828 -13.141 1 97.81 88 PRO B N 1
ATOM 1929 C CA . PRO B 1 88 ? -12.43 -16.672 -14.047 1 97.81 88 PRO B CA 1
ATOM 1930 C C . PRO B 1 88 ? -11.414 -15.891 -14.867 1 97.81 88 PRO B C 1
ATOM 1932 O O . PRO B 1 88 ? -10.414 -16.453 -15.32 1 97.81 88 PRO B O 1
ATOM 1935 N N . ASP B 1 89 ? -11.672 -14.57 -15.062 1 98.12 89 ASP B N 1
ATOM 1936 C CA . ASP B 1 89 ? -10.773 -13.758 -15.883 1 98.12 89 ASP B CA 1
ATOM 1937 C C . ASP B 1 89 ? -9.961 -12.805 -15.016 1 98.12 89 ASP B C 1
ATOM 1939 O O . ASP B 1 89 ? -9.508 -11.758 -15.492 1 98.12 89 ASP B O 1
ATOM 1943 N N . ILE B 1 90 ? -9.852 -13.141 -13.758 1 98.44 90 ILE B N 1
ATOM 1944 C CA . ILE B 1 90 ? -9.133 -12.258 -12.844 1 98.44 90 ILE B CA 1
ATOM 1945 C C . ILE B 1 90 ? -7.73 -11.984 -13.383 1 98.44 90 ILE B C 1
ATOM 1947 O O . ILE B 1 90 ? -7.055 -12.898 -13.867 1 98.44 90 ILE B O 1
ATOM 1951 N N . LYS B 1 91 ? -7.301 -10.711 -13.32 1 98.69 91 LYS B N 1
ATOM 1952 C CA . LYS B 1 91 ? -5.992 -10.273 -13.812 1 98.69 91 LYS B CA 1
ATOM 1953 C C . LYS B 1 91 ? -5.477 -9.086 -13.008 1 98.69 91 LYS B C 1
ATOM 1955 O O . LYS B 1 91 ? -6.262 -8.266 -12.531 1 98.69 91 LYS B O 1
ATOM 1960 N N . ASP B 1 92 ? -4.172 -9.055 -12.93 1 98.75 92 ASP B N 1
ATOM 1961 C CA . ASP B 1 92 ? -3.508 -7.918 -12.305 1 98.75 92 ASP B CA 1
ATOM 1962 C C . ASP B 1 92 ? -2.674 -7.141 -13.32 1 98.75 92 ASP B C 1
ATOM 1964 O O . ASP B 1 92 ? -1.9 -7.73 -14.078 1 98.75 92 ASP B O 1
ATOM 1968 N N . GLN B 1 93 ? -2.855 -5.855 -13.383 1 98.69 93 GLN B N 1
ATOM 1969 C CA . GLN B 1 93 ? -2.008 -4.961 -14.164 1 98.69 93 GLN B CA 1
ATOM 1970 C C . GLN B 1 93 ? -1.065 -4.172 -13.258 1 98.69 93 GLN B C 1
ATOM 1972 O O . GLN B 1 93 ? -1.505 -3.303 -12.5 1 98.69 93 GLN B O 1
ATOM 1977 N N . VAL B 1 94 ? 0.178 -4.465 -13.359 1 98.69 94 VAL B N 1
ATOM 1978 C CA . VAL B 1 94 ? 1.178 -3.76 -12.562 1 98.69 94 VAL B CA 1
ATOM 1979 C C . VAL B 1 94 ? 1.296 -2.314 -13.039 1 98.69 94 VAL B C 1
ATOM 1981 O O . VAL B 1 94 ? 1.411 -2.057 -14.234 1 98.69 94 VAL B O 1
ATOM 1984 N N . ILE B 1 95 ? 1.277 -1.388 -12.125 1 97.69 95 ILE B N 1
ATOM 1985 C CA . ILE B 1 95 ? 1.354 0.034 -12.445 1 97.69 95 ILE B CA 1
ATOM 1986 C C . ILE B 1 95 ? 2.764 0.55 -12.164 1 97.69 95 ILE B C 1
ATOM 1988 O O . ILE B 1 95 ? 3.377 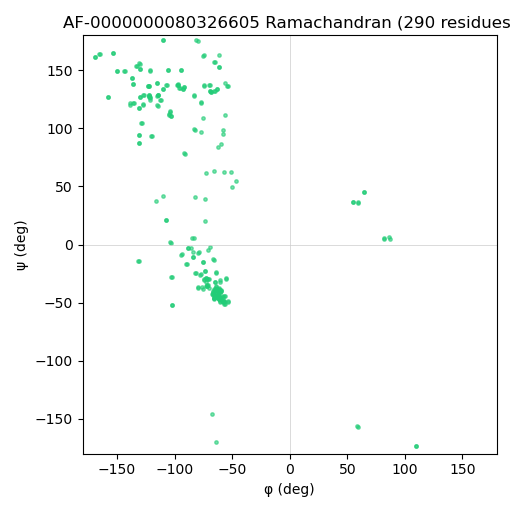1.2 -13.016 1 97.69 95 ILE B O 1
ATOM 1992 N N . ASN B 1 96 ? 3.266 0.292 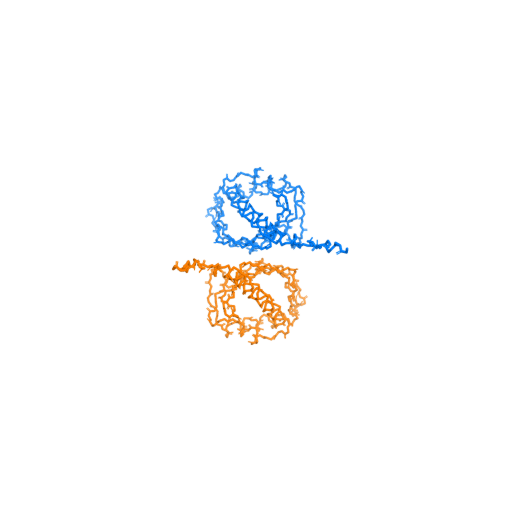-10.961 1 97.31 96 ASN B N 1
ATOM 1993 C CA . ASN B 1 96 ? 4.605 0.718 -10.562 1 97.31 96 ASN B CA 1
ATOM 1994 C C . ASN B 1 96 ? 5.281 -0.319 -9.672 1 97.31 96 ASN B C 1
ATOM 1996 O O . ASN B 1 96 ? 4.605 -1.056 -8.953 1 97.31 96 ASN B O 1
ATOM 2000 N N . ILE B 1 97 ? 6.609 -0.378 -9.766 1 97.69 97 ILE B N 1
ATOM 2001 C CA . ILE B 1 97 ? 7.445 -1.219 -8.914 1 97.69 97 ILE B CA 1
ATOM 2002 C C . ILE B 1 97 ? 8.469 -0.354 -8.18 1 97.69 97 ILE B C 1
ATOM 2004 O O . ILE B 1 97 ? 9.172 0.449 -8.805 1 97.69 97 ILE B O 1
ATOM 2008 N N . TYR B 1 98 ? 8.516 -0.515 -6.848 1 97 98 TYR B N 1
ATOM 2009 C CA . TYR B 1 98 ? 9.422 0.246 -5.992 1 97 98 TYR B CA 1
ATOM 2010 C C . TYR B 1 98 ? 10.367 -0.681 -5.238 1 97 98 TYR B C 1
ATOM 2012 O O . TYR B 1 98 ? 10.047 -1.146 -4.141 1 97 98 TYR B O 1
ATOM 2020 N N . PRO B 1 99 ? 11.516 -0.905 -5.809 1 96 99 PRO B N 1
ATOM 2021 C CA . PRO B 1 99 ? 12.492 -1.638 -5 1 96 99 PRO B CA 1
ATOM 2022 C C . PRO B 1 99 ? 13.031 -0.815 -3.83 1 96 99 PRO B C 1
ATOM 2024 O O . PRO B 1 99 ? 13.25 0.391 -3.969 1 96 99 PRO B O 1
ATOM 2027 N N . SER B 1 100 ? 13.148 -1.42 -2.676 1 93.81 100 SER B N 1
ATOM 2028 C CA . SER B 1 100 ? 13.672 -0.754 -1.484 1 93.81 100 SER B CA 1
ATOM 2029 C C . SER B 1 100 ? 14.609 -1.669 -0.704 1 93.81 100 SER B C 1
ATOM 2031 O O . SER B 1 100 ? 14.18 -2.693 -0.167 1 93.81 100 SER B O 1
ATOM 2033 N N . GLY B 1 101 ? 15.828 -1.207 -0.533 1 89 101 GLY B N 1
ATOM 2034 C CA . GLY B 1 101 ? 16.812 -2.066 0.113 1 89 101 GLY B CA 1
ATOM 2035 C C . GLY B 1 101 ? 17.031 -3.377 -0.619 1 89 101 GLY B C 1
ATOM 2036 O O . GLY B 1 101 ? 16.781 -3.469 -1.823 1 89 101 GLY B O 1
ATOM 2037 N N . ASP B 1 102 ? 17.5 -4.332 0.166 1 84.88 102 ASP B N 1
ATOM 2038 C CA . ASP B 1 102 ? 17.922 -5.566 -0.491 1 84.88 102 ASP B CA 1
ATOM 2039 C C . ASP B 1 102 ? 16.797 -6.598 -0.502 1 84.88 102 ASP B C 1
ATOM 2041 O O . ASP B 1 102 ? 16.844 -7.566 -1.26 1 84.88 102 ASP B O 1
ATOM 2045 N N . HIS B 1 103 ? 15.758 -6.27 0.22 1 92.12 103 HIS B N 1
ATOM 2046 C CA . HIS B 1 103 ? 14.859 -7.41 0.39 1 92.12 103 HIS B CA 1
ATOM 2047 C C . HIS B 1 103 ? 13.414 -7.031 0.081 1 92.12 103 HIS B C 1
ATOM 2049 O O . HIS B 1 103 ? 12.562 -7.902 -0.099 1 92.12 103 HIS B O 1
ATOM 2055 N N . SER B 1 104 ? 13.141 -5.758 -0.002 1 96.88 104 SER B N 1
ATOM 2056 C CA . SER B 1 104 ? 11.742 -5.359 -0.115 1 96.88 104 SER B CA 1
ATOM 2057 C C . SER B 1 104 ? 11.438 -4.801 -1.5 1 96.88 104 SER B C 1
ATOM 2059 O O . SER B 1 104 ? 12.203 -4 -2.037 1 96.88 104 SER B O 1
ATOM 2061 N N . ILE B 1 105 ? 10.367 -5.203 -2.123 1 98.06 105 ILE B N 1
ATOM 2062 C CA . ILE B 1 105 ? 9.82 -4.609 -3.34 1 98.06 105 ILE B CA 1
ATOM 2063 C C . ILE B 1 105 ? 8.344 -4.281 -3.137 1 98.06 105 ILE B C 1
ATOM 2065 O O . ILE B 1 105 ? 7.547 -5.152 -2.785 1 98.06 105 ILE B O 1
ATOM 2069 N N . ILE B 1 106 ? 7.965 -3.076 -3.262 1 98.62 106 ILE B N 1
ATOM 2070 C CA . ILE B 1 106 ? 6.582 -2.617 -3.193 1 98.62 106 ILE B CA 1
ATOM 2071 C C . ILE B 1 106 ? 6.004 -2.512 -4.602 1 98.62 106 ILE B C 1
ATOM 2073 O O . ILE B 1 106 ? 6.668 -2.021 -5.52 1 98.62 106 ILE B O 1
ATOM 2077 N N . VAL B 1 107 ? 4.816 -2.988 -4.797 1 98.75 107 VAL B N 1
ATOM 2078 C CA . VAL B 1 107 ? 4.211 -3.018 -6.121 1 98.75 107 VAL B CA 1
ATOM 2079 C C . VAL B 1 107 ? 2.805 -2.426 -6.062 1 98.75 107 VAL B C 1
ATOM 2081 O O . VAL B 1 107 ? 1.991 -2.826 -5.227 1 98.75 107 VAL B O 1
ATOM 2084 N N . GLU B 1 108 ? 2.533 -1.472 -6.898 1 98.38 108 GLU B N 1
ATOM 2085 C CA . GLU B 1 108 ? 1.178 -1.019 -7.195 1 98.38 108 GLU B CA 1
ATOM 2086 C C . GLU B 1 108 ? 0.604 -1.75 -8.406 1 98.38 108 GLU B C 1
ATOM 2088 O O . GLU B 1 108 ? 1.261 -1.855 -9.438 1 98.38 108 GLU B O 1
ATOM 2093 N N . PHE B 1 109 ? -0.588 -2.176 -8.219 1 98.44 109 PHE B N 1
ATOM 2094 C CA . PHE B 1 109 ? -1.26 -2.797 -9.352 1 98.44 109 PHE B CA 1
ATOM 2095 C C . PHE B 1 109 ? -2.773 -2.658 -9.227 1 98.44 109 PHE B C 1
ATOM 2097 O O . PHE B 1 109 ? -3.277 -2.225 -8.188 1 98.44 109 PHE B O 1
ATOM 2104 N N . VAL B 1 110 ? -3.443 -2.9 -10.312 1 97.5 110 VAL B N 1
ATOM 2105 C CA . VAL B 1 110 ? -4.902 -2.912 -10.352 1 97.5 110 VAL B CA 1
ATOM 2106 C C . VAL B 1 110 ? -5.398 -4.316 -10.68 1 97.5 110 VAL B C 1
ATOM 2108 O O . VAL B 1 110 ? -5.016 -4.895 -11.703 1 97.5 110 VAL B O 1
ATOM 2111 N N . SER B 1 111 ? -6.145 -4.832 -9.766 1 97.62 111 SER B N 1
ATOM 2112 C CA . SER B 1 111 ? -6.766 -6.129 -10.016 1 97.62 111 SER B CA 1
ATOM 2113 C C . SER B 1 111 ? -8.148 -5.969 -10.633 1 97.62 111 SER B C 1
ATOM 2115 O O . SER B 1 111 ? -8.93 -5.113 -10.203 1 97.62 111 SER B O 1
ATOM 2117 N N . THR B 1 112 ? -8.453 -6.758 -11.656 1 97.75 112 THR B N 1
ATOM 2118 C CA . THR B 1 112 ? -9.758 -6.734 -12.297 1 97.75 112 THR B CA 1
ATOM 2119 C C . THR B 1 112 ? -10.297 -8.148 -12.484 1 97.75 112 THR B C 1
ATOM 2121 O O . THR B 1 112 ? -9.523 -9.117 -12.516 1 97.75 112 THR B O 1
ATOM 2124 N N . GLY B 1 113 ? -11.586 -8.258 -12.531 1 97.5 113 GLY B N 1
ATOM 2125 C CA . GLY B 1 113 ? -12.258 -9.523 -12.781 1 97.5 113 GLY B CA 1
ATOM 2126 C C . GLY B 1 113 ? -13.742 -9.367 -13.039 1 97.5 113 GLY B C 1
ATOM 2127 O O . GLY B 1 113 ? -14.312 -8.305 -12.773 1 97.5 113 GLY B O 1
ATOM 2128 N N . THR B 1 114 ? -14.344 -10.367 -13.633 1 97.56 114 THR B N 1
ATOM 2129 C CA . THR B 1 114 ? -15.773 -10.438 -13.914 1 97.56 114 THR B CA 1
ATOM 2130 C C . THR B 1 114 ? -16.406 -11.664 -13.242 1 97.56 114 THR B C 1
ATOM 2132 O O . THR B 1 114 ? -15.969 -12.789 -13.484 1 97.56 114 THR B O 1
ATOM 2135 N N . ALA B 1 115 ? -17.422 -11.383 -12.445 1 95.5 115 ALA B N 1
ATOM 2136 C CA . ALA B 1 115 ? -18.125 -12.477 -11.766 1 95.5 115 ALA B CA 1
ATOM 2137 C C . ALA B 1 115 ? -19.109 -13.156 -12.695 1 95.5 115 ALA B C 1
ATOM 2139 O O . ALA B 1 115 ? -19.312 -12.727 -13.836 1 95.5 115 ALA B O 1
ATOM 2140 N N . SER B 1 116 ? -19.703 -14.219 -12.164 1 93.75 116 SER B N 1
ATOM 2141 C CA . SER B 1 116 ? -20.656 -14.992 -12.953 1 93.75 116 SER B CA 1
ATOM 2142 C C . SER B 1 116 ? -21.891 -14.164 -13.281 1 93.75 116 SER B C 1
ATOM 2144 O O . SER B 1 116 ? -22.516 -14.344 -14.336 1 93.75 116 SER B O 1
ATOM 2146 N N . ASP B 1 117 ? -22.25 -13.289 -12.391 1 94.44 117 ASP B N 1
ATOM 2147 C CA . ASP B 1 117 ? -23.422 -12.453 -12.609 1 94.44 117 ASP B CA 1
ATOM 2148 C C . ASP B 1 117 ? -23.078 -11.234 -13.461 1 94.44 117 ASP B C 1
ATOM 2150 O O . ASP B 1 117 ? -23.859 -10.289 -13.555 1 94.44 117 ASP B O 1
ATOM 2154 N N . GLN B 1 118 ? -21.906 -11.195 -13.93 1 94.69 118 GLN B N 1
ATOM 2155 C CA . GLN B 1 118 ? -21.406 -10.203 -14.875 1 94.69 118 GLN B CA 1
ATOM 2156 C C . GLN B 1 118 ? -20.984 -8.914 -14.164 1 94.69 118 GLN B C 1
ATOM 2158 O O . GLN B 1 118 ? -20.672 -7.918 -14.812 1 94.69 118 GLN B O 1
ATOM 2163 N N . THR B 1 119 ? -21.062 -8.977 -12.898 1 93.81 119 THR B N 1
ATOM 2164 C CA . THR B 1 119 ? -20.531 -7.844 -12.156 1 93.81 119 THR B CA 1
ATOM 2165 C C . THR B 1 119 ? -19.016 -7.773 -12.289 1 93.81 119 THR B C 1
ATOM 2167 O O . THR B 1 119 ? -18.328 -8.789 -12.18 1 93.81 119 THR B O 1
ATOM 2170 N N . LYS B 1 120 ? -18.516 -6.598 -12.602 1 94.75 120 LYS B N 1
ATOM 2171 C CA . LYS B 1 120 ? -17.078 -6.375 -12.742 1 94.75 120 LYS B CA 1
ATOM 2172 C C . LYS B 1 120 ? -16.516 -5.605 -11.555 1 94.75 120 LYS B C 1
ATOM 2174 O O . LYS B 1 120 ? -17.234 -4.824 -10.922 1 94.75 120 LYS B O 1
ATOM 2179 N N . PHE B 1 121 ? -15.227 -5.902 -11.289 1 93.56 121 PHE B N 1
ATOM 2180 C CA . PHE B 1 121 ? -14.57 -5.094 -10.266 1 93.56 121 PHE B CA 1
ATOM 2181 C C . PHE B 1 121 ? -13.234 -4.566 -10.773 1 93.56 121 PHE B C 1
ATOM 2183 O O . PHE B 1 121 ? -12.672 -5.105 -11.727 1 93.56 121 PHE B O 1
ATOM 2190 N N . GLU B 1 122 ? -12.781 -3.477 -10.328 1 94.62 122 GLU B N 1
ATOM 2191 C CA . GLU B 1 122 ? -11.469 -2.844 -10.453 1 94.62 122 GLU B CA 1
ATOM 2192 C C . GLU B 1 122 ? -10.945 -2.387 -9.094 1 94.62 122 GLU B C 1
ATOM 2194 O O . GLU B 1 122 ? -11.562 -1.552 -8.438 1 94.62 122 GLU B O 1
ATOM 2199 N N . LEU B 1 123 ? -9.898 -2.953 -8.758 1 95.31 123 LEU B N 1
ATOM 2200 C CA . LEU B 1 123 ? -9.43 -2.781 -7.387 1 95.31 123 LEU B CA 1
ATOM 2201 C C . LEU B 1 123 ? -7.965 -2.346 -7.363 1 95.31 123 LEU B C 1
ATOM 2203 O O . LEU B 1 123 ? -7.07 -3.143 -7.648 1 95.31 123 LEU B O 1
ATOM 2207 N N . PRO B 1 124 ? -7.695 -1.051 -7.07 1 96.69 124 PRO B N 1
ATOM 2208 C CA . PRO B 1 124 ? -6.309 -0.659 -6.816 1 96.69 124 PRO B CA 1
ATOM 2209 C C . PRO B 1 124 ? -5.719 -1.34 -5.582 1 96.69 124 PRO B C 1
ATOM 2211 O O . PRO B 1 124 ? -6.375 -1.409 -4.539 1 96.69 124 PRO B O 1
ATOM 2214 N N . VAL B 1 125 ? -4.5 -1.873 -5.715 1 97.44 125 VAL B N 1
ATOM 2215 C CA . VAL B 1 125 ? -3.859 -2.646 -4.656 1 97.44 125 VAL B CA 1
ATOM 2216 C C . VAL B 1 125 ? -2.395 -2.236 -4.531 1 97.44 125 VAL B C 1
ATOM 2218 O O . VAL B 1 125 ? -1.745 -1.917 -5.531 1 97.44 125 VAL B O 1
ATOM 2221 N N . CYS B 1 126 ? -1.893 -2.197 -3.334 1 98.62 126 CYS B N 1
ATOM 2222 C CA . CYS B 1 126 ? -0.461 -2.094 -3.074 1 98.62 126 CYS B CA 1
ATOM 2223 C C . CYS B 1 126 ? 0.025 -3.262 -2.227 1 98.62 126 CYS B C 1
ATOM 2225 O O . CYS B 1 126 ? -0.548 -3.553 -1.175 1 98.62 126 CYS B O 1
ATOM 2227 N N . THR B 1 127 ? 1.046 -3.924 -2.648 1 98.88 127 THR B N 1
ATOM 2228 C CA . THR B 1 127 ? 1.621 -5.047 -1.918 1 98.88 127 THR B CA 1
ATOM 2229 C C . THR B 1 127 ? 3.102 -4.805 -1.633 1 98.88 127 THR B C 1
ATOM 2231 O O . THR B 1 127 ? 3.836 -4.332 -2.5 1 98.88 127 THR B O 1
ATOM 2234 N N . ILE B 1 128 ? 3.533 -5.094 -0.462 1 98.75 128 ILE B N 1
ATOM 2235 C CA . ILE B 1 128 ? 4.938 -5.109 -0.062 1 98.75 128 ILE B CA 1
ATOM 2236 C C . ILE B 1 128 ? 5.43 -6.551 0.03 1 98.75 128 ILE B C 1
ATOM 2238 O O . ILE B 1 128 ? 5.02 -7.297 0.92 1 98.75 128 ILE B O 1
ATOM 2242 N N . PHE B 1 129 ? 6.367 -6.906 -0.847 1 98.69 129 PHE B N 1
ATOM 2243 C CA . PHE B 1 129 ? 7.008 -8.211 -0.807 1 98.69 129 PHE B CA 1
ATOM 2244 C C . PHE B 1 129 ? 8.344 -8.141 -0.082 1 98.69 129 PHE B C 1
ATOM 2246 O O . PHE B 1 129 ? 9.117 -7.203 -0.285 1 98.69 129 PHE B O 1
ATOM 2253 N N . THR B 1 130 ? 8.617 -9.102 0.743 1 98.19 130 THR B N 1
ATOM 2254 C CA . THR B 1 130 ? 9.945 -9.32 1.289 1 98.19 130 THR B CA 1
ATOM 2255 C C . THR B 1 130 ? 10.539 -10.625 0.756 1 98.19 130 THR B C 1
ATOM 2257 O O . THR B 1 130 ? 9.906 -11.68 0.843 1 98.19 130 THR B O 1
ATOM 2260 N N . PHE B 1 131 ? 11.672 -10.516 0.18 1 97.44 131 PHE B N 1
ATOM 2261 C CA . PHE B 1 131 ? 12.359 -11.664 -0.392 1 97.44 131 PHE B CA 1
ATOM 2262 C C . PHE B 1 131 ? 13.555 -12.062 0.464 1 97.44 131 PHE B C 1
ATOM 2264 O O . PHE B 1 131 ? 14.289 -11.203 0.959 1 97.44 131 PHE B O 1
ATOM 2271 N N . GLU B 1 132 ? 13.766 -13.305 0.692 1 95.44 132 GLU B N 1
ATOM 2272 C CA . GLU B 1 132 ? 14.969 -13.922 1.25 1 95.44 132 GLU B CA 1
ATOM 2273 C C . GLU B 1 132 ? 15.359 -15.172 0.465 1 95.44 132 GLU B C 1
ATOM 2275 O O . GLU B 1 132 ? 14.555 -16.094 0.304 1 95.44 132 GLU B O 1
ATOM 2280 N N . LYS B 1 133 ? 16.594 -15.133 -0.055 1 93.69 133 LYS B N 1
ATOM 2281 C CA . LYS B 1 133 ? 17.125 -16.25 -0.81 1 93.69 133 LYS B CA 1
ATOM 2282 C C . LYS B 1 133 ? 16.203 -16.641 -1.963 1 93.69 133 LYS B C 1
ATOM 2284 O O . LYS B 1 133 ? 15.898 -17.812 -2.156 1 93.69 133 LYS B O 1
ATOM 2289 N N . GLY B 1 134 ? 15.625 -15.664 -2.535 1 94.88 134 GLY B N 1
ATOM 2290 C CA . GLY B 1 134 ? 14.883 -15.859 -3.77 1 94.88 134 GLY B CA 1
ATOM 2291 C C . GLY B 1 134 ? 13.438 -16.266 -3.539 1 94.88 134 GLY B C 1
ATOM 2292 O O . GLY B 1 134 ? 12.711 -16.547 -4.492 1 94.88 134 GLY B O 1
ATOM 2293 N N . LEU B 1 135 ? 12.984 -16.297 -2.285 1 98.12 135 LEU B N 1
ATOM 2294 C CA . LEU B 1 135 ? 11.609 -16.656 -1.958 1 98.12 135 LEU B CA 1
ATOM 2295 C C . LEU B 1 135 ? 10.914 -15.531 -1.211 1 98.12 135 LEU B C 1
ATOM 2297 O O . LEU B 1 135 ? 11.562 -14.742 -0.524 1 98.12 135 LEU B O 1
ATOM 2301 N N . ILE B 1 136 ? 9.625 -15.461 -1.412 1 98.69 136 ILE B N 1
ATOM 2302 C CA . ILE B 1 136 ? 8.828 -14.469 -0.695 1 98.69 136 ILE B CA 1
ATOM 2303 C C . ILE B 1 136 ? 8.602 -14.938 0.74 1 98.69 136 ILE B C 1
ATOM 2305 O O . ILE B 1 136 ? 8.016 -16 0.968 1 98.69 136 ILE B O 1
ATOM 2309 N N . THR B 1 137 ? 8.992 -14.156 1.722 1 98.69 137 THR B N 1
ATOM 2310 C CA . THR B 1 137 ? 8.805 -14.492 3.129 1 98.69 137 THR B CA 1
ATOM 2311 C C . THR B 1 137 ? 7.637 -13.703 3.717 1 98.69 137 THR B C 1
ATOM 2313 O O . THR B 1 137 ? 7.039 -14.117 4.711 1 98.69 137 THR B O 1
ATOM 2316 N N . LYS B 1 138 ? 7.367 -12.539 3.178 1 98.62 138 LYS B N 1
ATOM 2317 C CA . LYS B 1 138 ? 6.25 -11.695 3.594 1 98.62 138 LYS B CA 1
ATOM 2318 C C . LYS B 1 138 ? 5.512 -11.125 2.387 1 98.62 138 LYS B C 1
ATOM 2320 O O . LYS B 1 138 ? 6.141 -10.727 1.402 1 98.62 138 LYS B O 1
ATOM 2325 N N . ASP B 1 139 ? 4.266 -11.117 2.439 1 98.69 139 ASP B N 1
ATOM 2326 C CA . ASP B 1 139 ? 3.338 -10.492 1.503 1 98.69 139 ASP B CA 1
ATOM 2327 C C . ASP B 1 139 ? 2.301 -9.648 2.24 1 98.69 139 ASP B C 1
ATOM 2329 O O . ASP B 1 139 ? 1.316 -10.18 2.76 1 98.69 139 ASP B O 1
ATOM 2333 N N . PHE B 1 140 ? 2.559 -8.344 2.385 1 98.5 140 PHE B N 1
ATOM 2334 C CA . PHE B 1 140 ? 1.669 -7.414 3.07 1 98.5 140 PHE B CA 1
ATOM 2335 C C . PHE B 1 140 ? 0.906 -6.559 2.066 1 98.5 140 PHE B C 1
ATOM 2337 O O . PHE B 1 140 ? 1.489 -5.691 1.412 1 98.5 140 PHE B O 1
ATOM 2344 N N . THR B 1 141 ? -0.343 -6.781 1.976 1 98.25 141 THR B N 1
ATOM 2345 C CA . THR B 1 141 ? -1.17 -6.215 0.916 1 98.25 141 THR B CA 1
ATOM 2346 C C . THR B 1 141 ? -2.207 -5.254 1.493 1 98.25 141 THR B C 1
ATOM 2348 O O . THR B 1 141 ? -2.824 -5.543 2.52 1 98.25 141 THR B O 1
ATOM 2351 N N . TYR B 1 142 ? -2.414 -4.133 0.811 1 97.19 142 TYR B N 1
ATOM 2352 C CA . TYR B 1 142 ? -3.35 -3.086 1.205 1 97.19 142 TYR B CA 1
ATOM 2353 C C . TYR B 1 142 ? -4.305 -2.748 0.065 1 97.19 142 TYR B C 1
ATOM 2355 O O . TYR B 1 142 ? -3.867 -2.453 -1.05 1 97.19 142 TYR B O 1
ATOM 2363 N N . TYR B 1 143 ? -5.551 -2.756 0.336 1 96.38 143 TYR B N 1
ATOM 2364 C CA . TYR B 1 143 ? -6.586 -2.379 -0.62 1 96.38 143 TYR B CA 1
ATOM 2365 C C . TYR B 1 143 ? -7.914 -2.129 0.085 1 96.38 143 TYR B C 1
ATOM 2367 O O . TYR B 1 143 ? -8.078 -2.477 1.257 1 96.38 143 TYR B O 1
ATOM 2375 N N . ASP B 1 144 ? -8.852 -1.46 -0.611 1 93.88 144 ASP B N 1
ATOM 2376 C CA . ASP B 1 144 ? -10.203 -1.197 -0.12 1 93.88 144 ASP B CA 1
ATOM 2377 C C . ASP B 1 144 ? -11.117 -2.398 -0.35 1 93.88 144 ASP B C 1
ATOM 2379 O O . ASP B 1 144 ? -11.68 -2.559 -1.436 1 93.88 144 ASP B O 1
ATOM 2383 N N . ASN B 1 145 ? -11.273 -3.188 0.719 1 82.44 145 ASN B N 1
ATOM 2384 C CA . ASN B 1 145 ? -12.031 -4.434 0.611 1 82.44 145 ASN B CA 1
ATOM 2385 C C . ASN B 1 145 ? -13.531 -4.18 0.543 1 82.44 145 ASN B C 1
ATOM 2387 O O . ASN B 1 145 ? -14.07 -3.391 1.323 1 82.44 145 ASN B O 1
ATOM 2391 N N . PHE B 1 146 ? -14.156 -4.391 -0.624 1 66.88 146 PHE B N 1
ATOM 2392 C CA . PHE B 1 146 ? -15.578 -4.176 -0.9 1 66.88 146 PHE B CA 1
ATOM 2393 C C . PHE B 1 146 ? -16.438 -4.988 0.057 1 66.88 146 PHE B C 1
ATOM 2395 O O . PHE B 1 146 ? -16.281 -6.207 0.166 1 66.88 146 PHE B O 1
ATOM 2402 N N . GLU B 1 147 ? -16.469 -4.852 1.371 1 51.53 147 GLU B N 1
ATOM 2403 C CA . GLU B 1 147 ? -17.469 -5.711 1.993 1 51.53 147 GLU B CA 1
ATOM 2404 C C . GLU B 1 147 ? -18.859 -5.414 1.451 1 51.53 147 GLU B C 1
ATOM 2406 O O . GLU B 1 147 ? -19.125 -4.297 1.003 1 51.53 147 GLU B O 1
#

Solvent-accessible surface area (backbone atoms only — not comparable to full-atom values): 15921 Å² total; per-residue (Å²): 138,85,80,78,80,82,80,74,78,80,79,75,74,67,63,65,65,56,55,54,54,52,52,51,50,46,42,54,49,50,52,50,48,52,53,51,42,53,50,25,53,54,67,66,35,42,65,65,40,28,65,41,39,40,79,52,20,39,33,31,35,68,92,77,41,94,53,78,42,69,38,42,42,67,55,47,29,50,53,53,50,53,50,33,69,52,15,75,65,42,36,68,48,79,73,48,78,40,59,22,78,78,35,34,38,36,35,35,29,37,39,34,32,41,32,88,88,64,51,69,52,77,42,66,37,39,36,39,37,30,45,57,94,85,21,33,46,32,43,40,40,29,31,58,56,81,120,139,91,80,84,79,76,83,74,81,83,77,76,74,67,62,65,64,56,57,53,52,52,52,51,50,48,42,54,49,50,53,50,49,52,52,51,42,53,50,24,54,53,67,66,34,45,65,66,39,29,64,43,40,40,80,51,20,41,32,29,34,69,90,77,40,94,53,79,43,69,40,41,43,67,55,48,29,51,53,54,50,53,50,33,70,52,15,77,64,41,37,69,46,78,74,48,77,40,58,21,78,80,33,34,38,35,37,36,29,37,37,34,31,41,32,88,86,64,52,68,52,76,40,65,36,38,35,40,36,30,47,56,96,87,21,33,46,31,44,41,41,29,30,59,54,80,123

InterPro domains:
  IPR032710 NTF2-like domain superfamily [SSF54427] (29-146)
  IPR037401 SnoaL-like domain [PF12680] (34-137)